Protein AF-A0A0U3FZA3-F1 (afdb_monomer_lite)

Organism: NCBI:txid940295

Sequence (308 aa):
MGDANNRRRFLKGIIAASALALLSPPVIYSLNKEEKKVPKVWYEPFILEKNDRYEMYKALGYVIEKDGKRYAANPVLPDKPLVYMKPYHEDRFELEPPGAFKLTERCIRCSLCYFACMRDGNHTIRLGTIKDGSKKVGVPIVWNLMDYPCTLCMSCAKACPTGALEEIEPKKVKMGIALIDPDLCWAWNSGDCYSCAKACPYGSEVFKFTFNEFGVHTEVIPERCTGCGQCIPACPVVGAAIHVYPKEVYEERVKNFKNTGMSYEEYTKLIKKIENEDPEKATWRYTINADYIINKRGLIKEKIVSEF

Radius of gyration: 26.16 Å; chains: 1; bounding box: 48×63×84 Å

InterPro domains:
  IPR017896 4Fe-4S ferredoxin-type, iron-sulphur binding domain [PF00037] (219-237)
  IPR017896 4Fe-4S ferredoxin-type, iron-sulphur binding domain [PF12838] (150-203)
  IPR017896 4Fe-4S ferredoxin-type, iron-sulphur binding domain [PS51379] (139-171)
  IPR017896 4Fe-4S ferredoxin-type, iron-sulphur binding domain [PS51379] (216-247)
  IPR017900 4Fe-4S ferredoxin, iron-sulphur binding, conserved site [PS00198] (150-161)
  IPR017900 4Fe-4S ferredoxin, iron-sulphur binding, conserved site [PS00198] (225-236)
  IPR050157 Photosystem I iron-sulfur center [PTHR24960] (106-208)

Structure (mmCIF, N/CA/C/O backbone):
data_AF-A0A0U3FZA3-F1
#
_entry.id   AF-A0A0U3FZA3-F1
#
loop_
_atom_site.group_PDB
_atom_site.id
_atom_site.type_symbol
_atom_site.label_atom_id
_atom_site.label_alt_id
_atom_site.label_comp_id
_atom_site.label_asym_id
_atom_site.label_entity_id
_atom_site.label_seq_id
_atom_site.pdbx_PDB_ins_code
_atom_site.Cartn_x
_atom_site.Cartn_y
_atom_site.Cartn_z
_atom_site.occupancy
_atom_site.B_iso_or_equiv
_atom_site.auth_seq_id
_atom_site.auth_comp_id
_atom_site.auth_asym_id
_atom_site.auth_atom_id
_atom_site.pdbx_PDB_model_num
ATOM 1 N N . MET A 1 1 ? -18.606 -49.755 56.536 1.00 43.69 1 MET A N 1
ATOM 2 C CA . MET A 1 1 ? -18.193 -48.540 57.275 1.00 43.69 1 MET A CA 1
ATOM 3 C C . MET A 1 1 ? -16.845 -48.096 56.729 1.00 43.69 1 MET A C 1
ATOM 5 O O . MET A 1 1 ? -15.846 -48.742 57.005 1.00 43.69 1 MET A O 1
ATOM 9 N N . GLY A 1 2 ? -16.846 -47.097 55.840 1.00 48.72 2 GLY A N 1
ATOM 10 C CA . GLY A 1 2 ? -15.643 -46.609 55.163 1.00 48.72 2 GLY A CA 1
ATOM 11 C C . GLY A 1 2 ? -14.781 -45.786 56.114 1.00 48.72 2 GLY A C 1
ATOM 12 O O . GLY A 1 2 ? -15.273 -44.852 56.742 1.00 48.72 2 GLY A O 1
ATOM 13 N N . ASP A 1 3 ? -13.518 -46.176 56.226 1.00 49.66 3 ASP A N 1
ATOM 14 C CA . ASP A 1 3 ? -12.547 -45.667 57.186 1.00 49.66 3 ASP A CA 1
ATOM 15 C C . ASP A 1 3 ? -12.359 -44.139 57.078 1.00 49.66 3 ASP A C 1
ATOM 17 O O . ASP A 1 3 ? -11.793 -43.608 56.114 1.00 49.66 3 ASP A O 1
ATOM 21 N N . ALA A 1 4 ? -12.848 -43.420 58.092 1.00 55.28 4 ALA A N 1
ATOM 22 C CA . ALA A 1 4 ? -12.756 -41.968 58.215 1.00 55.28 4 ALA A CA 1
ATOM 23 C C . ALA A 1 4 ? -11.299 -41.460 58.251 1.00 55.28 4 ALA A C 1
ATOM 25 O O . ALA A 1 4 ? -11.047 -40.291 57.935 1.00 55.28 4 ALA A O 1
ATOM 26 N N . ASN A 1 5 ? -10.322 -42.327 58.554 1.00 55.72 5 ASN A N 1
ATOM 27 C CA . ASN A 1 5 ? -8.903 -41.973 58.494 1.00 55.72 5 ASN A CA 1
ATOM 28 C C . ASN A 1 5 ? -8.388 -41.798 57.064 1.00 55.72 5 ASN A C 1
ATOM 30 O O . ASN A 1 5 ? -7.490 -40.979 56.838 1.00 55.72 5 ASN A O 1
ATOM 34 N N . ASN A 1 6 ? -8.974 -42.488 56.083 1.00 54.00 6 ASN A N 1
ATOM 35 C CA . ASN A 1 6 ? -8.479 -42.440 54.710 1.00 54.00 6 ASN A CA 1
ATOM 36 C C . ASN A 1 6 ? -8.861 -41.119 54.012 1.00 54.00 6 ASN A C 1
ATOM 38 O O . ASN A 1 6 ? -8.043 -40.511 53.320 1.00 54.00 6 ASN A O 1
ATOM 42 N N . ARG A 1 7 ? -10.056 -40.576 54.301 1.00 53.69 7 ARG A N 1
ATOM 43 C CA . ARG A 1 7 ? -10.467 -39.232 53.839 1.00 53.69 7 ARG A CA 1
ATOM 44 C C . ARG A 1 7 ? -9.646 -38.110 54.477 1.00 53.69 7 ARG A C 1
ATOM 46 O O . ARG A 1 7 ? -9.297 -37.153 53.790 1.00 53.69 7 ARG A O 1
ATOM 53 N N . ARG A 1 8 ? -9.288 -38.226 55.762 1.00 54.22 8 ARG A N 1
ATOM 54 C CA . ARG A 1 8 ? -8.438 -37.236 56.454 1.00 54.22 8 ARG A CA 1
ATOM 55 C C . ARG A 1 8 ? -7.002 -37.222 55.925 1.00 54.22 8 ARG A C 1
ATOM 57 O O . ARG A 1 8 ? -6.416 -36.146 55.834 1.00 54.22 8 ARG A O 1
ATOM 64 N N . ARG A 1 9 ? -6.446 -38.378 55.545 1.00 54.47 9 ARG A N 1
ATOM 65 C CA . ARG A 1 9 ? -5.135 -38.465 54.876 1.00 54.47 9 ARG A CA 1
ATOM 66 C C . ARG A 1 9 ? -5.160 -37.853 53.475 1.00 54.47 9 ARG A C 1
ATOM 68 O O . ARG A 1 9 ? -4.252 -37.100 53.141 1.00 54.47 9 ARG A O 1
ATOM 75 N N . PHE A 1 10 ? -6.223 -38.095 52.708 1.00 51.66 10 PHE A N 1
ATOM 76 C CA . PHE A 1 10 ? -6.387 -37.535 51.364 1.00 51.66 10 PHE A CA 1
ATOM 77 C C . PHE A 1 10 ? -6.535 -36.002 51.379 1.00 51.66 10 PHE A C 1
ATOM 79 O O . PHE A 1 10 ? -5.842 -35.301 50.647 1.00 51.66 10 PHE A O 1
ATOM 86 N N . LEU A 1 11 ? -7.354 -35.460 52.290 1.00 49.78 11 LEU A N 1
ATOM 87 C CA . LEU A 1 11 ? -7.522 -34.010 52.472 1.00 49.78 11 LEU A CA 1
ATOM 88 C C . LEU A 1 11 ? -6.245 -33.316 52.974 1.00 49.78 11 LEU A C 1
ATOM 90 O O . LEU A 1 11 ? -5.922 -32.230 52.500 1.00 49.78 11 LEU A O 1
ATOM 94 N N . LYS A 1 12 ? -5.476 -33.946 53.875 1.00 51.12 12 LYS A N 1
ATOM 95 C CA . LYS A 1 12 ? -4.167 -33.416 54.301 1.00 51.12 12 LYS A CA 1
ATOM 96 C C . LYS A 1 12 ? -3.129 -33.435 53.170 1.00 51.12 12 LYS A C 1
ATOM 98 O O . LYS A 1 12 ? -2.323 -32.514 53.095 1.00 51.12 12 LYS A O 1
ATOM 103 N N . GLY A 1 13 ? -3.178 -34.427 52.277 1.00 50.03 13 GLY A N 1
ATOM 104 C CA . GLY A 1 13 ? -2.335 -34.481 51.077 1.00 50.03 13 GLY A CA 1
ATOM 105 C C . GLY A 1 13 ? -2.647 -33.368 50.072 1.00 50.03 13 GLY A C 1
ATOM 106 O O . GLY A 1 13 ? -1.728 -32.756 49.534 1.00 50.03 13 GLY A O 1
ATOM 107 N N . ILE A 1 14 ? -3.930 -33.039 49.881 1.00 49.84 14 ILE A N 1
ATOM 108 C CA . ILE A 1 14 ? -4.362 -31.949 48.990 1.00 49.84 14 ILE A CA 1
ATOM 109 C C . ILE A 1 14 ? -3.954 -30.578 49.543 1.00 49.84 14 ILE A C 1
ATOM 111 O O . ILE A 1 14 ? -3.476 -29.746 48.780 1.00 49.84 14 ILE A O 1
ATOM 115 N N . ILE A 1 15 ? -4.089 -30.352 50.855 1.00 46.53 15 ILE A N 1
ATOM 116 C CA . ILE A 1 15 ? -3.719 -29.077 51.499 1.00 46.53 15 ILE A CA 1
ATOM 117 C C . ILE A 1 15 ? -2.190 -28.879 51.519 1.00 46.53 15 ILE A C 1
ATOM 119 O O . ILE A 1 15 ? -1.709 -27.762 51.347 1.00 46.53 15 ILE A O 1
ATOM 123 N N . ALA A 1 16 ? -1.408 -29.954 51.669 1.00 45.62 16 ALA A N 1
ATOM 124 C CA . ALA A 1 16 ? 0.052 -29.883 51.576 1.00 45.62 16 ALA A CA 1
ATOM 125 C C . ALA A 1 16 ? 0.542 -29.634 50.134 1.00 45.62 16 ALA A C 1
ATOM 127 O O . ALA A 1 16 ? 1.507 -28.896 49.933 1.00 45.62 16 ALA A O 1
ATOM 128 N N . ALA A 1 17 ? -0.143 -30.188 49.126 1.00 42.16 17 ALA A N 1
ATOM 129 C CA . ALA A 1 17 ? 0.186 -29.968 47.717 1.00 42.16 17 ALA A CA 1
ATOM 130 C C . ALA A 1 17 ? -0.132 -28.534 47.248 1.00 42.16 17 ALA A C 1
ATOM 132 O O . ALA A 1 17 ? 0.622 -27.964 46.460 1.00 42.16 17 ALA A O 1
ATOM 133 N N . SER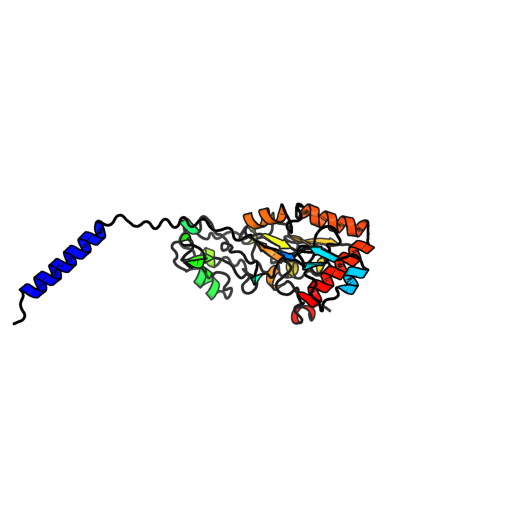 A 1 18 ? -1.200 -27.915 47.763 1.00 39.34 18 SER A N 1
ATOM 134 C CA . SER A 1 18 ? -1.540 -26.519 47.451 1.00 39.34 18 SER A CA 1
ATOM 135 C C . SER A 1 18 ? -0.691 -25.494 48.212 1.00 39.34 18 SER A C 1
ATOM 137 O O . SER A 1 18 ? -0.473 -24.400 47.697 1.00 39.34 18 SER A O 1
ATOM 139 N N . ALA A 1 19 ? -0.119 -25.853 49.368 1.00 39.09 19 ALA A N 1
ATOM 140 C CA . ALA A 1 19 ? 0.846 -25.007 50.076 1.00 39.09 19 ALA A CA 1
ATOM 141 C C . ALA A 1 19 ? 2.231 -24.959 49.393 1.00 39.09 19 ALA A C 1
ATOM 143 O O . ALA A 1 19 ? 2.862 -23.903 49.378 1.00 39.09 19 ALA A O 1
ATOM 144 N N . LEU A 1 20 ? 2.694 -26.051 48.763 1.00 34.97 20 LEU A N 1
ATOM 145 C CA . LEU A 1 20 ? 3.954 -26.044 47.995 1.00 34.97 20 LEU A CA 1
ATOM 146 C C . LEU A 1 20 ? 3.848 -25.293 46.655 1.00 34.97 20 LEU A C 1
ATOM 148 O O . LEU A 1 20 ? 4.838 -24.725 46.191 1.00 34.97 20 LEU A O 1
ATOM 152 N N . ALA A 1 21 ? 2.656 -25.229 46.056 1.00 40.22 21 ALA A N 1
ATOM 153 C CA . ALA A 1 21 ? 2.423 -24.452 44.836 1.00 40.22 21 ALA A CA 1
ATOM 154 C C . ALA A 1 21 ? 2.496 -22.927 45.067 1.00 40.22 21 ALA A C 1
ATOM 156 O O . ALA A 1 21 ? 2.751 -22.182 44.125 1.00 40.22 21 ALA A O 1
ATOM 157 N N . LEU A 1 22 ? 2.323 -22.466 46.313 1.00 39.06 22 LEU A N 1
ATOM 158 C CA . LEU A 1 22 ? 2.406 -21.051 46.703 1.00 39.06 22 LEU A CA 1
ATOM 159 C C . LEU A 1 22 ? 3.819 -20.603 47.117 1.00 39.06 22 LEU A C 1
ATOM 161 O O . LEU A 1 22 ? 4.072 -19.406 47.209 1.00 39.06 22 LEU A O 1
ATOM 165 N N . LEU A 1 23 ? 4.736 -21.548 47.358 1.00 35.75 23 LEU A N 1
ATOM 166 C CA . LEU A 1 23 ? 6.137 -21.282 47.729 1.00 35.75 23 LEU A CA 1
ATOM 167 C C . LEU A 1 23 ? 7.115 -21.444 46.562 1.00 35.75 23 LEU A C 1
ATOM 169 O O . LEU A 1 23 ? 8.312 -21.204 46.713 1.00 35.75 23 LEU A O 1
ATOM 173 N N . SER A 1 24 ? 6.615 -21.831 45.391 1.00 34.69 24 SER A N 1
ATOM 174 C CA . SER A 1 24 ? 7.403 -21.759 44.168 1.00 34.69 24 SER A CA 1
ATOM 175 C C . SER A 1 24 ? 7.493 -20.281 43.778 1.00 34.69 24 SER A C 1
ATOM 177 O O . SER A 1 24 ? 6.438 -19.656 43.630 1.00 34.69 24 SER A O 1
ATOM 179 N N . PRO A 1 25 ? 8.695 -19.687 43.627 1.00 34.78 25 PRO A N 1
ATOM 180 C CA . PRO A 1 25 ? 8.800 -18.334 43.093 1.00 34.78 25 PRO A CA 1
ATOM 181 C C . PRO A 1 25 ? 8.003 -18.298 41.788 1.00 34.78 25 PRO A C 1
ATOM 183 O O . PRO A 1 25 ? 8.020 -19.303 41.064 1.00 34.78 25 PRO A O 1
ATOM 186 N N . PRO A 1 26 ? 7.272 -17.209 41.485 1.00 36.91 26 PRO A N 1
ATOM 187 C CA . PRO A 1 26 ? 6.566 -17.137 40.226 1.00 36.91 26 PRO A CA 1
ATOM 188 C C . PRO A 1 26 ? 7.626 -17.379 39.164 1.00 36.91 26 PRO A C 1
ATOM 190 O O . PRO A 1 26 ? 8.585 -16.614 39.041 1.00 36.91 26 PRO A O 1
ATOM 193 N N . VAL A 1 27 ? 7.491 -18.489 38.439 1.00 33.72 27 VAL A N 1
ATOM 194 C CA . VAL A 1 27 ? 8.212 -18.687 37.193 1.00 33.72 27 VAL A CA 1
ATOM 195 C C . VAL A 1 27 ? 7.574 -17.671 36.260 1.00 33.72 27 VAL A C 1
ATOM 197 O O . VAL A 1 27 ? 6.689 -17.973 35.464 1.00 33.72 27 VAL A O 1
ATOM 200 N N . ILE A 1 28 ? 7.973 -16.412 36.441 1.00 33.62 28 ILE A N 1
ATOM 201 C CA . ILE A 1 28 ? 7.883 -15.366 35.452 1.00 33.62 28 ILE A CA 1
ATOM 202 C C . ILE A 1 28 ? 8.776 -15.916 34.360 1.00 33.62 28 ILE A C 1
ATOM 204 O O . ILE A 1 28 ? 9.992 -15.728 34.359 1.00 33.62 28 ILE A O 1
ATOM 208 N N . TYR A 1 29 ? 8.172 -16.709 33.478 1.00 32.72 29 TYR A N 1
ATOM 209 C CA . TYR A 1 29 ? 8.765 -17.007 32.202 1.00 32.72 29 TYR A CA 1
ATOM 210 C C . TYR A 1 29 ? 8.895 -15.638 31.554 1.00 32.72 29 TYR A C 1
ATOM 212 O O . TYR A 1 29 ? 7.923 -15.053 31.077 1.00 32.72 29 TYR A O 1
ATOM 220 N N . SER A 1 30 ? 10.091 -15.077 31.697 1.00 33.19 30 SER A N 1
ATOM 221 C CA . SER A 1 30 ? 10.568 -13.910 30.995 1.00 33.19 30 SER A CA 1
ATOM 222 C C . SER A 1 30 ? 10.402 -14.226 29.515 1.00 33.19 30 SER A C 1
ATOM 224 O O . SER A 1 30 ? 11.282 -14.772 28.857 1.00 33.19 30 SER A O 1
ATOM 226 N N . LEU A 1 31 ? 9.222 -13.922 28.982 1.00 35.47 31 LEU A N 1
ATOM 227 C CA . LEU A 1 31 ? 8.972 -13.839 27.556 1.00 35.47 31 LEU A CA 1
ATOM 228 C C . LEU A 1 31 ? 9.548 -12.510 27.053 1.00 35.47 31 LEU A C 1
ATOM 230 O O . LEU A 1 31 ? 8.901 -11.796 26.299 1.00 35.47 31 LEU A O 1
ATOM 234 N N . ASN A 1 32 ? 10.795 -12.202 27.422 1.00 36.12 32 ASN A N 1
ATOM 235 C CA . ASN A 1 32 ? 11.673 -11.416 26.569 1.00 36.12 32 ASN A CA 1
ATOM 236 C C . ASN A 1 32 ? 12.200 -12.360 25.492 1.00 36.12 32 ASN A C 1
ATOM 238 O O . ASN A 1 32 ? 13.384 -12.679 25.413 1.00 36.12 32 ASN A O 1
ATOM 242 N N . LYS A 1 33 ? 11.286 -12.843 24.650 1.00 37.97 33 LYS A N 1
ATOM 243 C CA . LYS A 1 33 ? 11.695 -13.256 23.322 1.00 37.97 33 LYS A CA 1
ATOM 244 C C . LYS A 1 33 ? 11.870 -11.937 22.596 1.00 37.97 33 LYS A C 1
ATOM 246 O O . LYS A 1 33 ? 10.877 -11.325 22.212 1.00 37.97 33 LYS A O 1
ATOM 251 N N . GLU A 1 34 ? 13.115 -11.468 22.507 1.00 33.59 34 GLU A N 1
ATOM 252 C CA . GLU A 1 34 ? 13.483 -10.499 21.481 1.00 33.59 34 GLU A CA 1
ATOM 253 C C . GLU A 1 34 ? 12.760 -10.943 20.213 1.00 33.59 34 GLU A C 1
ATOM 255 O O . GLU A 1 34 ? 12.914 -12.094 19.780 1.00 33.59 34 GLU A O 1
ATOM 260 N N . GLU A 1 35 ? 11.869 -10.091 19.701 1.00 35.00 35 GLU A N 1
ATOM 261 C CA . GLU A 1 35 ? 11.276 -10.301 18.393 1.00 35.00 35 GLU A CA 1
ATOM 262 C C . GLU A 1 35 ? 12.459 -10.463 17.451 1.00 35.00 35 GLU A C 1
ATOM 264 O O . GLU A 1 35 ? 13.129 -9.490 17.103 1.00 35.00 35 GLU A O 1
ATOM 269 N N . LYS A 1 36 ? 12.781 -11.714 17.101 1.00 28.59 36 LYS A N 1
ATOM 270 C CA . LYS A 1 36 ? 13.740 -11.998 16.048 1.00 28.59 36 LYS A CA 1
ATOM 271 C C . LYS A 1 36 ? 13.175 -11.275 14.840 1.00 28.59 36 LYS A C 1
ATOM 273 O O . LYS A 1 36 ? 12.205 -11.748 14.251 1.00 28.59 36 LYS A O 1
ATOM 278 N N . LYS A 1 37 ? 13.749 -10.113 14.520 1.00 34.81 37 LYS A N 1
ATOM 279 C CA . LYS A 1 37 ? 13.510 -9.398 13.275 1.00 34.81 37 LYS A CA 1
ATOM 280 C C . LYS A 1 37 ? 13.980 -10.345 12.182 1.00 34.81 37 LYS A C 1
ATOM 282 O O . LYS A 1 37 ? 15.147 -10.343 11.801 1.00 34.81 37 LYS A O 1
ATOM 287 N N . VAL A 1 38 ? 13.078 -11.218 11.738 1.00 32.72 38 VAL A N 1
ATOM 288 C CA . VAL A 1 38 ? 13.199 -11.901 10.455 1.00 32.72 38 VAL A CA 1
ATOM 289 C C . VAL A 1 38 ? 13.546 -10.791 9.467 1.00 32.72 38 VAL A C 1
ATOM 291 O O . VAL A 1 38 ? 12.865 -9.759 9.515 1.00 32.72 38 VAL A O 1
ATOM 294 N N . PRO A 1 39 ? 14.617 -10.921 8.658 1.00 39.19 39 PRO A N 1
ATOM 295 C CA . PRO A 1 39 ? 14.960 -9.890 7.697 1.00 39.19 39 PRO A CA 1
ATOM 296 C C . PRO A 1 39 ? 13.691 -9.563 6.925 1.00 39.19 39 PRO A C 1
ATOM 298 O O . PRO A 1 39 ? 13.066 -10.441 6.329 1.00 39.19 39 PRO A O 1
ATOM 301 N N . LYS A 1 40 ? 13.241 -8.319 7.073 1.00 56.19 40 LYS A N 1
ATOM 302 C CA . LYS A 1 40 ? 11.982 -7.842 6.526 1.00 56.19 40 LYS A CA 1
ATOM 303 C C . LYS A 1 40 ? 12.157 -7.741 5.006 1.00 56.19 40 LYS A C 1
ATOM 305 O O . LYS A 1 40 ? 12.472 -6.684 4.473 1.00 56.19 40 LYS A O 1
ATOM 310 N N . VAL A 1 41 ? 12.052 -8.866 4.301 1.00 60.84 41 VAL A N 1
ATOM 311 C CA . VAL A 1 41 ? 12.168 -8.909 2.839 1.00 60.84 41 VAL A CA 1
ATOM 312 C C . VAL A 1 41 ? 10.821 -8.483 2.257 1.00 60.84 41 VAL A C 1
ATOM 314 O O . VAL A 1 41 ? 9.999 -9.325 1.899 1.00 60.84 41 VAL A O 1
ATOM 317 N N . TRP A 1 42 ? 10.587 -7.168 2.246 1.00 78.25 42 TRP A N 1
ATOM 318 C CA . TRP A 1 42 ? 9.377 -6.508 1.727 1.00 78.25 42 TRP A CA 1
ATOM 319 C C . TRP A 1 42 ? 9.226 -6.598 0.211 1.00 78.25 42 TRP A C 1
ATOM 321 O O . TRP A 1 42 ? 8.137 -6.410 -0.327 1.00 78.25 42 TRP A O 1
ATOM 331 N N . TYR A 1 43 ? 10.343 -6.843 -0.467 1.00 89.56 43 TYR A N 1
ATOM 332 C CA . TYR A 1 43 ? 10.432 -6.806 -1.911 1.00 89.56 43 TYR A CA 1
ATOM 333 C C . TYR A 1 43 ? 10.856 -8.167 -2.444 1.00 89.56 43 TYR A C 1
ATOM 335 O O . TYR A 1 43 ? 11.669 -8.860 -1.829 1.00 89.56 43 TYR A O 1
ATOM 343 N N . GLU A 1 44 ? 10.312 -8.544 -3.587 1.00 91.44 44 GLU A N 1
ATOM 344 C CA . GLU A 1 44 ? 10.734 -9.707 -4.352 1.00 91.44 44 GLU A CA 1
ATOM 345 C C . GLU A 1 44 ? 11.531 -9.265 -5.583 1.00 91.44 44 GLU A C 1
ATOM 347 O O . GLU A 1 44 ? 11.156 -8.297 -6.245 1.00 91.44 44 GLU A O 1
ATOM 352 N N . PRO A 1 45 ? 12.662 -9.918 -5.889 1.00 91.94 45 PRO A N 1
ATOM 353 C CA . PRO A 1 45 ? 13.423 -9.609 -7.087 1.00 91.94 45 PRO A CA 1
ATOM 354 C C . PRO A 1 45 ? 12.795 -10.240 -8.333 1.00 91.94 45 PRO A C 1
ATOM 356 O O . PRO A 1 45 ? 12.264 -11.350 -8.276 1.00 91.94 45 PRO A O 1
ATOM 359 N N . PHE A 1 46 ? 12.948 -9.587 -9.485 1.00 93.00 46 PHE A N 1
ATOM 360 C CA . PHE A 1 46 ? 12.608 -10.185 -10.773 1.00 93.00 46 PHE A CA 1
ATOM 361 C C . PHE A 1 46 ? 13.685 -11.191 -11.182 1.00 93.00 46 PHE A C 1
ATOM 363 O O . PHE A 1 46 ? 14.672 -10.848 -11.834 1.00 93.00 46 PHE A O 1
ATOM 370 N N . ILE A 1 47 ? 13.505 -12.444 -10.771 1.00 91.19 47 ILE A N 1
ATOM 371 C CA . ILE A 1 47 ? 14.379 -13.553 -11.159 1.00 91.19 47 ILE A CA 1
ATOM 372 C C . ILE A 1 47 ? 13.979 -14.039 -12.555 1.00 91.19 47 ILE A C 1
ATOM 374 O O . ILE A 1 47 ? 12.807 -14.314 -12.805 1.00 91.19 47 ILE A O 1
ATOM 378 N N . LEU A 1 48 ? 14.967 -14.157 -13.444 1.00 89.62 48 LEU A N 1
ATOM 379 C CA . LEU A 1 48 ? 14.808 -14.702 -14.790 1.00 89.62 48 LEU A CA 1
ATOM 380 C C . LEU A 1 48 ? 15.070 -16.211 -14.760 1.00 89.62 48 LEU A C 1
ATOM 382 O O . LEU A 1 48 ? 16.215 -16.663 -14.657 1.00 89.62 48 LEU A O 1
ATOM 386 N N . GLU A 1 49 ? 13.999 -16.991 -14.829 1.00 83.81 49 GLU A N 1
ATOM 387 C CA . GLU A 1 49 ? 14.029 -18.447 -14.896 1.00 83.81 49 GLU A CA 1
ATOM 388 C C . GLU A 1 49 ? 14.280 -18.947 -16.328 1.00 83.81 49 GLU A C 1
ATOM 390 O O . GLU A 1 49 ? 14.238 -18.199 -17.304 1.00 83.81 49 GLU A O 1
ATOM 395 N N . LYS A 1 50 ? 14.546 -20.252 -16.477 1.00 66.25 50 LYS A N 1
ATOM 396 C CA . LYS A 1 50 ? 14.986 -20.868 -17.744 1.00 66.25 50 LYS A CA 1
ATOM 397 C C . LYS A 1 50 ? 13.986 -20.718 -18.905 1.00 66.25 50 LYS A C 1
ATOM 399 O O . LYS A 1 50 ? 14.410 -20.741 -20.054 1.00 66.25 50 LYS A O 1
ATOM 404 N N . ASN A 1 51 ? 12.695 -20.572 -18.602 1.00 65.25 51 ASN A N 1
ATOM 405 C CA . ASN A 1 51 ? 11.623 -20.428 -19.595 1.00 65.25 51 ASN A CA 1
ATOM 406 C C . ASN A 1 51 ? 11.181 -18.970 -19.803 1.00 65.25 51 ASN A C 1
ATOM 408 O O . ASN A 1 51 ? 10.286 -18.717 -20.607 1.00 65.25 51 ASN A O 1
ATOM 412 N N . ASP A 1 52 ? 11.776 -18.021 -19.080 1.00 73.44 52 ASP A N 1
ATOM 413 C CA . ASP A 1 52 ? 11.485 -16.603 -19.264 1.00 73.44 52 ASP A CA 1
ATOM 414 C C . ASP A 1 52 ? 12.229 -16.047 -20.484 1.00 73.44 52 ASP A C 1
ATOM 416 O O . ASP A 1 52 ? 13.077 -16.703 -21.095 1.00 73.44 52 ASP A O 1
ATOM 420 N N . ARG A 1 53 ? 11.957 -14.783 -20.819 1.00 81.94 53 ARG A N 1
ATOM 421 C CA . ARG A 1 53 ? 12.584 -14.042 -21.924 1.00 81.94 53 ARG A CA 1
ATOM 422 C C . ARG A 1 53 ? 14.052 -13.664 -21.641 1.00 81.94 53 ARG A C 1
ATOM 424 O O . ARG A 1 53 ? 14.484 -12.562 -21.960 1.00 81.94 53 ARG A O 1
ATOM 431 N N . TYR A 1 54 ? 14.836 -14.561 -21.039 1.00 85.62 54 TYR A N 1
ATOM 432 C CA . TYR A 1 54 ? 16.226 -14.314 -20.644 1.00 85.62 54 TYR A CA 1
ATOM 433 C C . TYR A 1 54 ? 17.102 -13.870 -21.820 1.00 85.62 54 TYR A C 1
ATOM 435 O O . TYR A 1 54 ? 17.777 -12.852 -21.710 1.00 85.62 54 TYR A O 1
ATOM 443 N N . GLU A 1 55 ? 17.070 -14.584 -22.951 1.00 86.62 55 GLU A N 1
ATOM 444 C CA . GLU A 1 55 ? 17.894 -14.228 -24.118 1.00 86.62 55 GLU A CA 1
ATOM 445 C C . GLU A 1 55 ? 17.522 -12.848 -24.682 1.00 86.62 55 GLU A C 1
ATOM 447 O O . GLU A 1 55 ? 18.400 -12.091 -25.091 1.00 86.62 55 GLU A O 1
ATOM 452 N N . MET A 1 56 ? 16.237 -12.478 -24.620 1.00 87.56 56 MET A N 1
ATOM 453 C CA . MET A 1 56 ? 15.769 -11.139 -24.989 1.00 87.56 56 MET A CA 1
ATOM 454 C C . MET A 1 56 ? 16.356 -10.083 -24.046 1.00 87.56 56 MET A C 1
ATOM 456 O O . MET A 1 56 ? 16.980 -9.134 -24.508 1.00 87.56 56 MET A O 1
ATOM 460 N N . TYR A 1 57 ? 16.222 -10.260 -22.727 1.00 90.50 57 TYR A N 1
ATOM 461 C CA . TYR A 1 57 ? 16.782 -9.312 -21.759 1.00 90.50 57 TYR A CA 1
ATOM 462 C C . TYR A 1 57 ? 18.302 -9.208 -21.854 1.00 90.50 57 TYR A C 1
ATOM 464 O O . TYR A 1 57 ? 18.852 -8.116 -21.724 1.00 90.50 57 TYR A O 1
ATOM 472 N N . LYS A 1 58 ? 18.987 -10.322 -22.121 1.00 89.50 58 LYS A N 1
ATOM 473 C CA . LYS A 1 58 ? 20.439 -10.361 -22.289 1.00 89.50 58 LYS A CA 1
ATOM 474 C C . LYS A 1 58 ? 20.885 -9.584 -23.523 1.00 89.50 58 LYS A C 1
ATOM 476 O O . LYS A 1 58 ? 21.820 -8.797 -23.420 1.00 89.50 58 LYS A O 1
ATOM 481 N N . ALA A 1 59 ? 20.214 -9.772 -24.661 1.00 87.75 59 ALA A N 1
ATOM 482 C CA . ALA A 1 59 ? 20.508 -9.039 -25.893 1.00 87.75 59 ALA A CA 1
ATOM 483 C C . ALA A 1 59 ? 20.319 -7.521 -25.732 1.00 87.75 59 ALA A C 1
ATOM 485 O O . ALA A 1 59 ? 21.041 -6.743 -26.346 1.00 87.75 59 ALA A O 1
ATOM 486 N N . LEU A 1 60 ? 19.386 -7.113 -24.869 1.00 87.44 60 LEU A N 1
ATOM 487 C CA . LEU A 1 60 ? 19.098 -5.713 -24.552 1.00 87.44 60 LEU A CA 1
ATOM 488 C C . LEU A 1 60 ? 19.970 -5.136 -23.424 1.00 87.44 60 LEU A C 1
ATOM 490 O O . LEU A 1 60 ? 19.825 -3.969 -23.078 1.00 87.44 60 LEU A O 1
ATOM 494 N N . GLY A 1 61 ? 20.853 -5.935 -22.817 1.00 90.62 61 GLY A N 1
ATOM 495 C CA . GLY A 1 61 ? 21.704 -5.490 -21.710 1.00 90.62 61 GLY A CA 1
ATOM 496 C C . GLY A 1 61 ? 20.987 -5.335 -20.361 1.00 90.62 61 GLY A C 1
ATOM 497 O O . GLY A 1 61 ? 21.543 -4.733 -19.448 1.00 90.62 61 GLY A O 1
ATOM 498 N N . TYR A 1 62 ? 19.788 -5.903 -20.192 1.00 92.94 62 TYR A N 1
ATOM 499 C CA . TYR A 1 62 ? 18.989 -5.818 -18.960 1.00 92.94 62 TYR A CA 1
ATOM 500 C C . TYR A 1 62 ? 19.069 -7.082 -18.094 1.00 92.94 62 TYR A C 1
ATOM 502 O O . TYR A 1 62 ? 18.067 -7.543 -17.545 1.00 92.94 62 TYR A O 1
ATOM 510 N N . VAL A 1 63 ? 20.264 -7.657 -17.946 1.00 93.62 63 VAL A N 1
ATOM 511 C CA . VAL A 1 63 ? 20.500 -8.836 -17.100 1.00 93.62 63 VAL A CA 1
ATOM 512 C C . VAL A 1 63 ? 21.606 -8.556 -16.095 1.00 93.62 63 VAL A C 1
ATOM 514 O O . VAL A 1 63 ? 22.700 -8.143 -16.465 1.00 93.62 63 VAL A O 1
ATOM 517 N N . ILE A 1 64 ? 21.336 -8.866 -14.829 1.00 93.38 64 ILE A N 1
ATOM 518 C CA . ILE A 1 64 ? 22.336 -8.901 -13.760 1.00 93.38 64 ILE A CA 1
ATOM 519 C C . ILE A 1 64 ? 22.494 -10.344 -13.297 1.00 93.38 64 ILE A C 1
ATOM 521 O O . ILE A 1 64 ? 21.517 -10.997 -12.927 1.00 93.38 64 ILE A O 1
ATOM 525 N N . GLU A 1 65 ? 23.730 -10.834 -13.269 1.00 92.56 65 GLU A N 1
ATOM 526 C CA . GLU A 1 65 ? 24.062 -12.135 -12.691 1.00 92.56 65 GLU A CA 1
ATOM 527 C C . GLU A 1 65 ? 24.732 -11.932 -11.330 1.00 92.56 65 GLU A C 1
ATOM 529 O O . GLU A 1 65 ? 25.772 -11.284 -11.219 1.00 92.56 65 GLU A O 1
ATOM 534 N N . LYS A 1 66 ? 24.112 -12.456 -10.269 1.00 89.06 66 LYS A N 1
ATOM 535 C CA . LYS A 1 66 ? 24.604 -12.322 -8.895 1.00 89.06 66 LYS A CA 1
ATOM 536 C C . LYS A 1 66 ? 24.227 -13.549 -8.072 1.00 89.06 66 LYS A C 1
ATOM 538 O O . LYS A 1 66 ? 23.096 -14.023 -8.148 1.00 89.06 66 LYS A O 1
ATOM 543 N N . ASP A 1 67 ? 25.170 -14.062 -7.283 1.00 88.06 67 ASP A N 1
ATOM 544 C CA . ASP A 1 67 ? 24.968 -15.213 -6.389 1.00 88.06 67 ASP A CA 1
ATOM 545 C C . ASP A 1 67 ? 24.406 -16.459 -7.112 1.00 88.06 67 ASP A C 1
ATOM 547 O O . ASP A 1 67 ? 23.539 -17.166 -6.598 1.00 88.06 67 ASP A O 1
ATOM 551 N N . GLY A 1 68 ? 24.853 -16.701 -8.352 1.00 87.00 68 GLY A N 1
ATOM 552 C CA . GLY A 1 68 ? 24.394 -17.821 -9.186 1.00 87.00 68 GLY A CA 1
ATOM 553 C C . GLY A 1 68 ? 22.962 -17.687 -9.723 1.00 87.00 68 GLY A C 1
ATOM 554 O O . GLY A 1 68 ? 22.442 -18.633 -10.312 1.00 87.00 68 GLY A O 1
ATOM 555 N N . LYS A 1 69 ? 22.318 -16.528 -9.534 1.00 90.62 69 LYS A N 1
ATOM 556 C CA . LYS A 1 69 ? 20.985 -16.201 -10.054 1.00 90.62 69 LYS A CA 1
ATOM 557 C C . LYS A 1 69 ? 21.061 -15.105 -11.113 1.00 90.62 69 LYS A C 1
ATOM 559 O O . LYS A 1 69 ? 21.983 -14.291 -11.120 1.00 90.62 69 LYS A O 1
ATOM 564 N N . ARG A 1 70 ? 20.056 -15.089 -11.987 1.00 93.00 70 ARG A N 1
ATOM 565 C CA . ARG A 1 70 ? 19.872 -14.102 -13.055 1.00 93.00 70 ARG A CA 1
ATOM 566 C C . ARG A 1 70 ? 18.681 -13.225 -12.715 1.00 93.00 70 ARG A C 1
ATOM 568 O O . ARG A 1 70 ? 17.619 -13.746 -12.378 1.00 93.00 70 ARG A O 1
ATOM 575 N N . TYR A 1 71 ? 18.858 -11.921 -12.822 1.00 93.50 71 TYR A N 1
ATOM 576 C CA . TYR A 1 71 ? 17.842 -10.929 -12.507 1.00 93.50 71 TYR A CA 1
ATOM 577 C C . TYR A 1 71 ? 17.633 -10.001 -13.694 1.00 93.50 71 TYR A C 1
ATOM 579 O O . TYR A 1 71 ? 18.594 -9.691 -14.400 1.00 93.50 71 TYR A O 1
ATOM 587 N N . ALA A 1 72 ? 16.407 -9.514 -13.875 1.00 93.88 72 ALA A N 1
ATOM 588 C CA . ALA A 1 72 ? 16.187 -8.371 -14.748 1.00 93.88 72 ALA A CA 1
ATOM 589 C C . ALA A 1 72 ? 16.866 -7.141 -14.124 1.00 93.88 72 ALA A C 1
ATOM 591 O O . ALA A 1 72 ? 16.679 -6.855 -12.936 1.00 93.88 72 ALA A O 1
ATOM 592 N N . ALA A 1 73 ? 17.689 -6.439 -14.899 1.00 93.44 73 ALA A N 1
ATOM 593 C CA . ALA A 1 73 ? 18.329 -5.207 -14.451 1.00 93.44 73 ALA A CA 1
ATOM 594 C C . ALA A 1 73 ? 17.291 -4.087 -14.345 1.00 93.44 73 ALA A C 1
ATOM 596 O O . ALA A 1 73 ? 16.375 -4.015 -15.161 1.00 93.44 73 ALA A O 1
ATOM 597 N N . ASN A 1 74 ? 17.438 -3.198 -13.365 1.00 92.62 74 ASN A N 1
ATOM 598 C CA . ASN A 1 74 ? 16.594 -2.018 -13.243 1.00 92.62 74 ASN A CA 1
ATOM 599 C C . ASN A 1 74 ? 16.987 -0.991 -14.305 1.00 92.62 74 ASN A C 1
ATOM 601 O O . ASN A 1 74 ? 18.088 -0.452 -14.230 1.00 92.62 74 ASN A O 1
ATOM 605 N N . PRO A 1 75 ? 16.106 -0.652 -15.265 1.00 91.56 75 PRO A N 1
ATOM 606 C CA . PRO A 1 75 ? 16.460 0.306 -16.302 1.00 91.56 75 PRO A CA 1
ATOM 607 C C . PRO A 1 75 ? 16.802 1.670 -15.722 1.00 91.56 75 PRO A C 1
ATOM 609 O O . PRO A 1 75 ? 17.677 2.342 -16.238 1.00 91.56 75 PRO A O 1
ATOM 612 N N . VAL A 1 76 ? 16.192 2.058 -14.604 1.00 90.75 76 VAL A N 1
ATOM 613 C CA . VAL A 1 76 ? 16.450 3.323 -13.910 1.00 90.75 76 VAL A CA 1
ATOM 614 C C . VAL A 1 76 ? 17.735 3.281 -13.076 1.00 90.75 76 VAL A C 1
ATOM 616 O O . VAL A 1 76 ? 18.421 4.294 -12.949 1.00 90.75 76 VAL A O 1
ATOM 619 N N . LEU A 1 77 ? 18.091 2.106 -12.549 1.00 91.75 77 LEU A N 1
ATOM 620 C CA . LEU A 1 77 ? 19.286 1.860 -11.735 1.00 91.75 77 LEU A CA 1
ATOM 621 C C . LEU A 1 77 ? 20.043 0.625 -12.266 1.00 91.75 77 LEU A C 1
ATOM 623 O O . LEU A 1 77 ? 19.946 -0.435 -11.648 1.00 91.75 77 LEU A O 1
ATOM 627 N N . PRO A 1 78 ? 20.794 0.735 -13.380 1.00 86.81 78 PRO A N 1
ATOM 628 C CA . PRO A 1 78 ? 21.306 -0.423 -14.129 1.00 86.81 78 PRO A CA 1
ATOM 629 C C . PRO A 1 78 ? 22.160 -1.408 -13.324 1.00 86.81 78 PRO A C 1
ATOM 631 O O . PRO A 1 78 ? 22.149 -2.599 -13.612 1.00 86.81 78 PRO A O 1
ATOM 634 N N . ASP A 1 79 ? 22.844 -0.942 -12.277 1.00 89.19 79 ASP A N 1
ATOM 635 C CA . ASP A 1 79 ? 23.673 -1.784 -11.402 1.00 89.19 79 ASP A CA 1
ATOM 636 C C . ASP A 1 79 ? 22.866 -2.577 -10.358 1.00 89.19 79 ASP A C 1
ATOM 638 O O . ASP A 1 79 ? 23.429 -3.298 -9.528 1.00 89.19 79 ASP A O 1
ATOM 642 N N . LYS A 1 80 ? 21.538 -2.417 -10.332 1.00 91.69 80 LYS A N 1
ATOM 643 C CA . LYS A 1 80 ? 20.650 -3.024 -9.336 1.00 91.69 80 LYS A CA 1
ATOM 644 C C . LYS A 1 80 ? 19.596 -3.902 -10.005 1.00 91.69 80 LYS A C 1
ATOM 646 O O . LYS A 1 80 ? 19.054 -3.526 -11.042 1.00 91.69 80 LYS A O 1
ATOM 651 N N . PRO A 1 81 ? 19.260 -5.061 -9.413 1.00 92.75 81 PRO A N 1
ATOM 652 C CA . PRO A 1 81 ? 18.161 -5.874 -9.912 1.00 92.75 81 PRO A CA 1
ATOM 653 C C . PRO A 1 81 ? 16.834 -5.130 -9.742 1.00 92.75 81 PRO A C 1
ATOM 655 O O . PRO A 1 81 ? 16.652 -4.380 -8.776 1.00 92.75 81 PRO A O 1
ATOM 658 N N . LEU A 1 82 ? 15.889 -5.373 -10.649 1.00 93.00 82 LEU A N 1
ATOM 659 C CA . LEU A 1 82 ? 14.499 -4.996 -10.426 1.00 93.00 82 LEU A CA 1
ATOM 660 C C . LEU A 1 82 ? 13.957 -5.757 -9.230 1.00 93.00 82 LEU A C 1
ATOM 662 O O . LEU A 1 82 ? 14.100 -6.978 -9.118 1.00 93.00 82 LEU A O 1
ATOM 666 N N . VAL A 1 83 ? 13.320 -5.008 -8.343 1.00 93.94 83 VAL A N 1
ATOM 667 C CA . VAL A 1 83 ? 12.593 -5.546 -7.205 1.00 93.94 83 VAL A CA 1
ATOM 668 C C . VAL A 1 83 ? 11.226 -4.890 -7.152 1.00 93.94 83 VAL A C 1
ATOM 670 O O . VAL A 1 83 ? 11.070 -3.713 -7.488 1.00 93.94 83 VAL A O 1
ATOM 673 N N . TYR A 1 84 ? 10.243 -5.646 -6.704 1.00 94.75 84 TYR A N 1
ATOM 674 C CA . TYR A 1 84 ? 8.852 -5.237 -6.629 1.00 94.75 84 TYR A CA 1
ATOM 675 C C . TYR A 1 84 ? 8.326 -5.475 -5.226 1.00 94.75 84 TYR A C 1
ATOM 677 O O . TYR A 1 84 ? 8.839 -6.332 -4.507 1.00 94.75 84 TYR A O 1
ATOM 685 N N . MET A 1 85 ? 7.319 -4.717 -4.803 1.00 94.06 85 MET A N 1
ATOM 686 C CA . MET A 1 85 ? 6.564 -5.083 -3.608 1.00 94.06 85 MET A CA 1
ATOM 687 C C . MET A 1 85 ? 5.980 -6.485 -3.795 1.00 94.06 85 MET A C 1
ATOM 689 O O . MET A 1 85 ? 5.390 -6.785 -4.830 1.00 94.06 85 MET A O 1
ATOM 693 N N . LYS A 1 86 ? 6.164 -7.340 -2.786 1.00 93.25 86 LYS A N 1
ATOM 694 C CA . LYS A 1 86 ? 5.564 -8.678 -2.764 1.00 93.25 86 LYS A CA 1
ATOM 695 C C . LYS A 1 86 ? 4.045 -8.610 -2.861 1.00 93.25 86 LYS A C 1
ATOM 697 O O . LYS A 1 86 ? 3.468 -7.558 -2.591 1.00 93.25 86 LYS A O 1
ATOM 702 N N . PRO A 1 87 ? 3.355 -9.730 -3.120 1.00 92.88 87 PRO A N 1
ATOM 703 C CA . PRO A 1 87 ? 1.914 -9.747 -3.030 1.00 92.88 87 PRO A CA 1
ATOM 704 C C . PRO A 1 87 ? 1.378 -9.254 -1.695 1.00 92.88 87 PRO A C 1
ATOM 706 O O . PRO A 1 87 ? 1.907 -9.615 -0.649 1.00 92.88 87 PRO A O 1
ATOM 709 N N . TYR A 1 88 ? 0.272 -8.502 -1.713 1.00 91.62 88 TYR A N 1
ATOM 710 C CA . TYR A 1 88 ? -0.338 -7.965 -0.495 1.00 91.62 88 TYR A CA 1
ATOM 711 C C . TYR A 1 88 ? -0.536 -9.019 0.601 1.00 91.62 88 TYR A C 1
ATOM 713 O O . TYR A 1 88 ? -0.272 -8.757 1.767 1.00 91.62 88 TYR A O 1
ATOM 721 N N . HIS A 1 89 ? -0.949 -10.241 0.257 1.00 87.06 89 HIS A N 1
ATOM 722 C CA . HIS A 1 89 ? -1.140 -11.307 1.246 1.00 87.06 89 HIS A CA 1
ATOM 723 C C . HIS A 1 89 ? 0.169 -11.797 1.899 1.00 87.06 89 HIS A C 1
ATOM 725 O O . HIS A 1 89 ? 0.116 -12.339 3.005 1.00 87.06 89 HIS A O 1
ATOM 731 N N . GLU A 1 90 ? 1.317 -11.578 1.254 1.00 88.56 90 GLU A N 1
ATOM 732 C CA . GLU A 1 90 ? 2.665 -11.874 1.758 1.00 88.56 90 GLU A CA 1
ATOM 733 C C . GLU A 1 90 ? 3.328 -10.674 2.456 1.00 88.56 90 GLU A C 1
ATOM 735 O O . GLU A 1 90 ? 4.258 -10.862 3.238 1.00 88.56 90 GLU A O 1
ATOM 740 N N . ASP A 1 91 ? 2.846 -9.453 2.201 1.00 84.56 91 ASP A N 1
ATOM 741 C CA . ASP A 1 91 ? 3.385 -8.194 2.740 1.00 84.56 91 ASP A CA 1
ATOM 742 C C . ASP A 1 91 ? 2.316 -7.341 3.453 1.00 84.56 91 ASP A C 1
ATOM 744 O O . ASP A 1 91 ? 2.362 -6.108 3.460 1.00 84.56 91 ASP A O 1
ATOM 748 N N . ARG A 1 92 ? 1.324 -7.995 4.066 1.00 80.31 92 ARG A N 1
ATOM 749 C CA . ARG A 1 92 ? 0.295 -7.324 4.873 1.00 80.31 92 ARG A CA 1
ATOM 750 C C . ARG A 1 92 ? 0.795 -7.020 6.278 1.00 80.31 92 ARG A C 1
ATOM 752 O O . ARG A 1 92 ? 1.505 -7.814 6.895 1.00 80.31 92 ARG A O 1
ATOM 759 N N . PHE A 1 93 ? 0.345 -5.887 6.805 1.00 87.19 93 PHE A N 1
ATOM 760 C CA . PHE A 1 93 ? 0.656 -5.425 8.152 1.00 87.19 93 PHE A CA 1
ATOM 761 C C . PHE A 1 93 ? -0.611 -5.322 8.982 1.00 87.19 93 PHE A C 1
ATOM 763 O O . PHE A 1 93 ? -1.701 -5.064 8.473 1.00 87.19 93 PHE A O 1
ATOM 770 N N . GLU A 1 94 ? -0.438 -5.513 10.282 1.00 92.06 94 GLU A N 1
ATOM 771 C CA . GLU A 1 94 ? -1.483 -5.237 11.250 1.00 92.06 94 GLU A CA 1
ATOM 772 C C . GLU A 1 94 ? -1.632 -3.729 11.420 1.00 92.06 94 GLU A C 1
ATOM 774 O O . GLU A 1 94 ? -0.657 -3.027 11.682 1.00 92.06 94 GLU A O 1
ATOM 779 N N . LEU A 1 95 ? -2.861 -3.255 11.283 1.00 95.38 95 LEU A N 1
ATOM 780 C CA . LEU A 1 95 ? -3.271 -1.890 11.557 1.00 95.38 95 LEU A CA 1
ATOM 781 C C . LEU A 1 95 ? -4.203 -1.892 12.763 1.00 95.38 95 LEU A C 1
ATOM 783 O O . LEU A 1 95 ? -4.910 -2.869 13.040 1.00 95.38 95 LEU A O 1
ATOM 787 N N . GLU A 1 96 ? -4.247 -0.763 13.453 1.00 96.50 96 GLU A N 1
ATOM 788 C CA . GLU A 1 96 ? -5.281 -0.532 14.448 1.00 96.50 96 GLU A CA 1
ATOM 789 C C . GLU A 1 96 ? -6.609 -0.153 13.757 1.00 96.50 96 GLU A C 1
ATOM 791 O O . GLU A 1 96 ? -6.600 0.435 12.668 1.00 96.50 96 GLU A O 1
ATOM 796 N N . PRO A 1 97 ? -7.773 -0.500 14.342 1.00 97.44 97 PRO A N 1
ATOM 797 C CA . PRO A 1 97 ? -9.075 -0.076 13.828 1.00 97.44 97 PRO A CA 1
ATOM 798 C C . PRO A 1 97 ? -9.240 1.456 13.818 1.00 97.44 97 PRO A C 1
ATOM 800 O O . PRO A 1 97 ? -8.503 2.172 14.501 1.00 97.44 97 PRO A O 1
ATOM 803 N N . PRO A 1 98 ? -10.233 1.993 13.086 1.00 97.69 98 PRO A N 1
ATOM 804 C CA . PRO A 1 98 ? -10.443 3.433 13.035 1.00 97.69 98 PRO A CA 1
ATOM 805 C C . PRO A 1 98 ? -10.797 3.991 14.421 1.00 97.69 98 PRO A C 1
ATOM 807 O O . PRO A 1 98 ? -11.584 3.399 15.163 1.00 97.69 98 PRO A O 1
ATOM 810 N N . GLY A 1 99 ? -10.208 5.142 14.752 1.00 97.25 99 GLY A N 1
ATOM 811 C CA . GLY A 1 99 ? -10.400 5.808 16.043 1.00 97.25 99 GLY A CA 1
ATOM 812 C C . GLY A 1 99 ? -9.579 5.226 17.196 1.00 97.25 99 GLY A C 1
ATOM 813 O O . GLY A 1 99 ? -9.820 5.595 18.339 1.00 97.25 99 GLY A O 1
ATOM 814 N N . ALA A 1 100 ? -8.637 4.313 16.946 1.00 97.62 100 ALA A N 1
ATOM 815 C CA . ALA A 1 100 ? -7.817 3.739 18.008 1.00 97.62 100 ALA A CA 1
ATOM 816 C C . ALA A 1 100 ? -7.031 4.797 18.799 1.00 97.62 100 ALA A C 1
ATOM 818 O O . ALA A 1 100 ? -6.343 5.647 18.234 1.00 97.62 100 ALA A O 1
ATOM 819 N N . PHE A 1 101 ? -7.130 4.721 20.128 1.00 96.06 101 PHE A N 1
ATOM 820 C CA . PHE A 1 101 ? -6.384 5.572 21.048 1.00 96.06 101 PHE A CA 1
ATOM 821 C C . PHE A 1 101 ? -6.044 4.806 22.327 1.00 96.06 101 PHE A C 1
ATOM 823 O O . PHE A 1 101 ? -6.935 4.379 23.064 1.00 96.06 101 PHE A O 1
ATOM 830 N N . LYS A 1 102 ? -4.740 4.625 22.599 1.00 95.25 102 LYS A N 1
ATOM 831 C CA . LYS A 1 102 ? -4.239 3.793 23.716 1.00 95.25 102 LYS A CA 1
ATOM 832 C C . LYS A 1 102 ? -4.948 2.432 23.758 1.00 95.25 102 LYS A C 1
ATOM 834 O O . LYS A 1 102 ? -5.486 2.009 24.787 1.00 95.25 102 LYS A O 1
ATOM 839 N N . LEU A 1 103 ? -5.046 1.806 22.583 1.00 96.06 103 LEU A N 1
ATOM 840 C CA . LEU A 1 103 ? -5.927 0.670 22.333 1.00 96.06 103 LEU A CA 1
ATOM 841 C C . LEU A 1 103 ? -5.589 -0.511 23.246 1.00 96.06 103 LEU A C 1
ATOM 843 O O . LEU A 1 103 ? -6.484 -1.097 23.853 1.00 96.06 103 LEU A O 1
ATOM 847 N N . THR A 1 104 ? -4.306 -0.839 23.394 1.00 93.56 104 THR A N 1
ATOM 848 C CA . THR A 1 104 ? -3.843 -1.945 24.242 1.00 93.56 104 THR A CA 1
ATOM 849 C C . THR A 1 104 ? -4.106 -1.722 25.729 1.00 93.56 104 THR A C 1
ATOM 851 O O . THR A 1 104 ? -4.349 -2.689 26.450 1.00 93.56 104 THR A O 1
ATOM 854 N N . GLU A 1 105 ? -4.086 -0.472 26.192 1.00 94.81 105 GLU A N 1
ATOM 855 C CA . GLU A 1 105 ? -4.279 -0.109 27.598 1.00 94.81 105 GLU A CA 1
ATOM 856 C C . GLU A 1 105 ? -5.761 0.026 27.960 1.00 94.81 105 GLU A C 1
ATOM 858 O O . GLU A 1 105 ? -6.168 -0.345 29.059 1.00 94.81 105 GLU A O 1
ATOM 863 N N . ARG A 1 106 ? -6.575 0.569 27.047 1.00 96.88 106 ARG A N 1
ATOM 864 C CA . ARG A 1 106 ? -7.996 0.867 27.287 1.00 96.88 106 ARG A CA 1
ATOM 865 C C . ARG A 1 106 ? -8.940 -0.260 26.879 1.00 96.88 106 ARG A C 1
ATOM 867 O O . ARG A 1 106 ? -10.099 -0.272 27.301 1.00 96.88 106 ARG A O 1
ATOM 874 N N . CYS A 1 107 ? -8.506 -1.188 26.027 1.00 97.81 107 CYS A N 1
ATOM 875 C CA . CYS A 1 107 ? -9.363 -2.276 25.570 1.00 97.81 107 CYS A CA 1
ATOM 876 C C . CYS 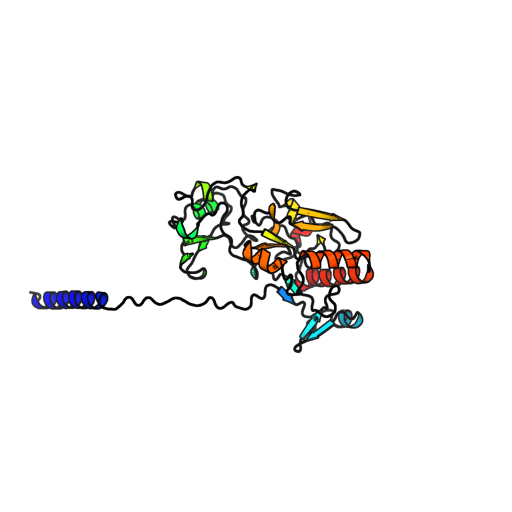A 1 107 ? -9.597 -3.304 26.686 1.00 97.81 107 CYS A C 1
ATOM 878 O O . CYS A 1 107 ? -8.697 -4.036 27.094 1.00 97.81 107 CYS A O 1
ATOM 880 N N . ILE A 1 108 ? -10.856 -3.436 27.105 1.00 97.50 108 ILE A N 1
ATOM 881 C CA . ILE A 1 108 ? -11.304 -4.475 28.048 1.00 97.50 108 ILE A CA 1
ATOM 882 C C . ILE A 1 108 ? -11.618 -5.817 27.367 1.00 97.50 108 ILE A C 1
ATOM 884 O O . ILE A 1 108 ? -12.172 -6.709 27.999 1.00 97.50 108 ILE A O 1
ATOM 888 N N . ARG A 1 109 ? -11.288 -5.968 26.074 1.00 97.44 109 ARG A N 1
ATOM 889 C CA . ARG A 1 109 ? -11.455 -7.210 25.288 1.00 97.44 109 ARG A CA 1
ATOM 890 C C . ARG A 1 109 ? -12.903 -7.724 25.233 1.00 97.44 109 ARG A C 1
ATOM 892 O O . ARG A 1 109 ? -13.151 -8.915 25.085 1.00 97.44 109 ARG A O 1
ATOM 899 N N . CYS A 1 110 ? -13.875 -6.815 25.299 1.00 97.75 110 CYS A N 1
ATOM 900 C CA . CYS A 1 110 ? -15.309 -7.133 25.273 1.00 97.75 110 CYS A CA 1
ATOM 901 C C . CYS A 1 110 ? -15.832 -7.584 23.898 1.00 97.75 110 CYS A C 1
ATOM 903 O O . CYS A 1 110 ? -16.977 -8.007 23.790 1.00 97.75 110 CYS A O 1
ATOM 905 N N . SER A 1 111 ? -15.018 -7.484 22.840 1.00 97.81 111 SER A N 1
ATOM 906 C CA . SER A 1 111 ? -15.349 -7.904 21.466 1.00 97.81 111 SER A CA 1
ATOM 907 C C . SER A 1 111 ? -16.525 -7.171 20.794 1.00 97.81 111 SER A C 1
ATOM 909 O O . SER A 1 111 ? -16.892 -7.505 19.671 1.00 97.81 111 SER A O 1
ATOM 911 N N . LEU A 1 112 ? -17.084 -6.124 21.411 1.00 98.31 112 LEU A N 1
ATOM 912 C CA . LEU A 1 112 ? -18.212 -5.365 20.852 1.00 98.31 112 LEU A CA 1
ATOM 913 C C . LEU A 1 112 ? -17.887 -4.718 19.497 1.00 98.31 112 LEU A C 1
ATOM 915 O O . LEU A 1 112 ? -18.706 -4.756 18.585 1.00 98.31 112 LEU A O 1
ATOM 919 N N . CYS A 1 113 ? -16.674 -4.186 19.331 1.00 98.19 113 CYS A N 1
ATOM 920 C CA . CYS A 1 113 ? -16.218 -3.611 18.063 1.00 98.19 113 CYS A CA 1
ATOM 921 C C . CYS A 1 113 ? -16.154 -4.645 16.925 1.00 98.19 113 CYS A C 1
ATOM 923 O O . CYS A 1 113 ? -16.510 -4.324 15.792 1.00 98.19 113 CYS A O 1
ATOM 925 N N . TYR A 1 114 ? -15.750 -5.883 17.231 1.00 98.06 114 TYR A N 1
ATOM 926 C CA . TYR A 1 114 ? -15.742 -7.000 16.286 1.00 98.06 114 TYR A CA 1
ATOM 927 C C . TYR A 1 114 ? -17.168 -7.341 15.835 1.00 98.06 114 TYR A C 1
ATOM 929 O O . TYR A 1 114 ? -17.444 -7.358 14.636 1.00 98.06 114 TYR A O 1
ATOM 937 N N . PHE A 1 115 ? -18.098 -7.515 16.782 1.00 98.19 115 PHE A N 1
ATOM 938 C CA . PHE A 1 115 ? -19.497 -7.810 16.457 1.00 98.19 115 PHE A CA 1
ATOM 939 C C . PHE A 1 115 ? -20.187 -6.667 15.713 1.00 98.19 115 PHE A C 1
ATOM 941 O O . PHE A 1 115 ? -20.940 -6.931 14.783 1.00 98.19 115 PHE A O 1
ATOM 948 N N . ALA A 1 116 ? -19.906 -5.409 16.061 1.00 98.06 116 ALA A N 1
ATOM 949 C CA . ALA A 1 116 ? -20.424 -4.256 15.329 1.00 98.06 116 ALA A CA 1
ATOM 950 C C . ALA A 1 116 ? -19.934 -4.247 13.871 1.00 98.06 116 ALA A C 1
ATOM 952 O O . ALA A 1 116 ? -20.730 -4.081 12.953 1.00 98.06 116 ALA A O 1
ATOM 953 N N . CYS A 1 117 ? -18.638 -4.491 13.648 1.00 97.81 117 CYS A N 1
ATOM 954 C CA . CYS A 1 117 ? -18.052 -4.552 12.308 1.00 97.81 117 CYS A CA 1
ATOM 955 C C . CYS A 1 117 ? -18.633 -5.703 11.465 1.00 97.81 117 CYS A C 1
ATOM 957 O O . CYS A 1 117 ? -18.904 -5.518 10.278 1.00 97.81 117 CYS A O 1
ATOM 959 N N . MET A 1 118 ? -18.856 -6.867 12.085 1.00 96.81 118 MET A N 1
ATOM 960 C CA . MET A 1 118 ? -19.497 -8.029 11.462 1.00 96.81 118 MET A CA 1
ATOM 961 C C . MET A 1 118 ? -20.973 -7.776 11.140 1.00 96.81 118 MET A C 1
ATOM 963 O O . MET A 1 118 ? -21.415 -8.074 10.036 1.00 96.81 118 MET A O 1
ATOM 967 N N . ARG A 1 119 ? -21.740 -7.219 12.084 1.00 97.19 119 ARG A N 1
ATOM 968 C CA . ARG A 1 119 ? -23.166 -6.908 11.906 1.00 97.19 119 ARG A CA 1
ATOM 969 C C . ARG A 1 119 ? -23.390 -5.944 10.742 1.00 97.19 119 ARG A C 1
ATOM 971 O O . ARG A 1 119 ? -24.362 -6.088 10.012 1.00 97.19 119 ARG A O 1
ATOM 978 N N . ASP A 1 120 ? -22.476 -4.998 10.560 1.00 95.00 120 ASP A N 1
ATOM 979 C CA . ASP A 1 120 ? -22.527 -4.026 9.468 1.00 95.00 120 ASP A CA 1
ATOM 980 C C . ASP A 1 120 ? -21.953 -4.580 8.144 1.00 95.00 120 ASP A C 1
ATOM 982 O O . ASP A 1 120 ? -21.780 -3.827 7.191 1.00 95.00 120 ASP A O 1
ATOM 986 N N . GLY A 1 121 ? -21.617 -5.876 8.083 1.00 94.75 121 GLY A N 1
ATOM 987 C CA . GLY A 1 121 ? -21.177 -6.570 6.868 1.00 94.75 121 GLY A CA 1
ATOM 988 C C . GLY A 1 121 ? -19.740 -6.282 6.422 1.00 94.75 121 GLY A C 1
ATOM 989 O O . GLY A 1 121 ? -19.353 -6.694 5.334 1.00 94.75 121 GLY A O 1
ATOM 990 N N . ASN A 1 122 ? -18.933 -5.587 7.231 1.00 94.50 122 ASN A N 1
ATOM 991 C CA . ASN A 1 122 ? -17.585 -5.167 6.823 1.00 94.50 122 ASN A CA 1
ATOM 992 C C . ASN A 1 122 ? -16.515 -6.230 7.103 1.00 94.50 122 ASN A C 1
ATOM 994 O O . ASN A 1 122 ? -15.576 -6.375 6.330 1.00 94.50 122 ASN A O 1
ATOM 998 N N . HIS A 1 123 ? -16.618 -6.942 8.233 1.00 95.31 123 HIS A N 1
ATOM 999 C CA . HIS A 1 123 ? -15.666 -7.985 8.667 1.00 95.31 123 HIS A CA 1
ATOM 1000 C C . HIS A 1 123 ? -14.178 -7.556 8.743 1.00 95.31 123 HIS A C 1
ATOM 1002 O O . HIS A 1 123 ? -13.289 -8.394 8.877 1.00 95.31 123 HIS A O 1
ATOM 1008 N N . THR A 1 124 ? -13.888 -6.251 8.715 1.00 97.06 124 THR A N 1
ATOM 1009 C CA . THR A 1 124 ? -12.525 -5.694 8.696 1.00 97.06 124 THR A CA 1
ATOM 1010 C C . THR A 1 124 ? -11.739 -5.957 9.984 1.00 97.06 124 THR A C 1
ATOM 1012 O O . THR A 1 124 ? -10.514 -6.098 9.957 1.00 97.06 124 THR A O 1
ATOM 1015 N N . ILE A 1 125 ? -12.429 -6.000 11.128 1.00 97.38 125 ILE A N 1
ATOM 1016 C CA . ILE A 1 125 ? -11.819 -6.240 12.439 1.00 97.38 125 ILE A CA 1
ATOM 1017 C C . ILE A 1 125 ? -11.777 -7.743 12.708 1.00 97.38 125 ILE A C 1
ATOM 1019 O O . ILE A 1 125 ? -12.802 -8.415 12.640 1.00 97.38 125 ILE A O 1
ATOM 1023 N N . ARG A 1 126 ? -10.614 -8.247 13.126 1.00 95.88 126 ARG A N 1
ATOM 1024 C CA . ARG A 1 126 ? -10.480 -9.526 13.837 1.00 95.88 126 ARG A CA 1
ATOM 1025 C C . ARG A 1 126 ? -10.021 -9.289 15.270 1.00 95.88 126 ARG A C 1
ATOM 1027 O O . ARG A 1 126 ? -9.487 -8.230 15.590 1.00 95.88 126 ARG A O 1
ATOM 1034 N N . LEU A 1 127 ? -10.162 -10.300 16.118 1.00 97.25 127 LEU A N 1
ATOM 1035 C CA . LEU A 1 127 ? -9.572 -10.286 17.454 1.00 97.25 127 LEU A CA 1
ATOM 1036 C C . LEU A 1 127 ? -8.165 -10.884 17.410 1.00 97.25 127 LEU A C 1
ATOM 1038 O O . LEU A 1 127 ? -7.932 -11.916 16.773 1.00 97.25 127 LEU A O 1
ATOM 1042 N N . GLY A 1 128 ? -7.226 -10.221 18.077 1.00 95.50 128 GLY A N 1
ATOM 1043 C CA . GLY A 1 128 ? -5.867 -10.708 18.227 1.00 95.50 128 GLY A CA 1
ATOM 1044 C C . GLY A 1 128 ? -5.817 -12.020 19.004 1.00 95.50 128 GLY A C 1
ATOM 1045 O O . GLY A 1 128 ? -6.622 -12.303 19.894 1.00 95.50 128 GLY A O 1
ATOM 1046 N N . THR A 1 129 ? -4.840 -12.832 18.652 1.00 94.88 129 THR A N 1
ATOM 1047 C CA . THR A 1 129 ? -4.558 -14.162 19.178 1.00 94.88 129 THR A CA 1
ATOM 1048 C C . THR A 1 129 ? -3.167 -14.170 19.806 1.00 94.88 129 THR A C 1
ATOM 1050 O O . THR A 1 129 ? -2.416 -13.201 19.717 1.00 94.88 129 THR A O 1
ATOM 1053 N N . ILE A 1 130 ? -2.773 -15.291 20.412 1.00 94.19 130 ILE A N 1
ATOM 1054 C CA . ILE A 1 130 ? -1.429 -15.440 20.995 1.00 94.19 130 ILE A CA 1
ATOM 1055 C C . ILE A 1 130 ? -0.328 -15.264 19.933 1.00 94.19 130 ILE A C 1
ATOM 1057 O O . ILE A 1 130 ? 0.763 -14.799 20.261 1.00 94.19 130 ILE A O 1
ATOM 1061 N N . LYS A 1 131 ? -0.611 -15.580 18.659 1.00 91.00 131 LYS A N 1
ATOM 1062 C CA . LYS A 1 131 ? 0.345 -15.424 17.550 1.00 91.00 131 LYS A CA 1
ATOM 1063 C C . LYS A 1 131 ? 0.681 -13.963 17.249 1.00 91.00 131 LYS A C 1
ATOM 1065 O O . LYS A 1 131 ? 1.768 -13.698 16.754 1.00 91.00 131 LYS A O 1
ATOM 1070 N N . ASP A 1 132 ? -0.217 -13.043 17.591 1.00 89.62 132 ASP A N 1
ATOM 1071 C CA . ASP A 1 132 ? -0.048 -11.602 17.363 1.00 89.62 132 ASP A CA 1
ATOM 1072 C C . ASP A 1 132 ? 0.690 -10.919 18.535 1.00 89.62 132 ASP A C 1
ATOM 1074 O O . ASP A 1 132 ? 0.972 -9.722 18.507 1.00 89.62 132 ASP A O 1
ATOM 1078 N N . GLY A 1 133 ? 1.009 -11.687 19.584 1.00 90.62 133 GLY A N 1
ATOM 1079 C CA . GLY A 1 133 ? 1.663 -11.226 20.803 1.00 90.62 133 GLY A CA 1
ATOM 1080 C C . GLY A 1 133 ? 0.726 -11.245 22.010 1.00 90.62 133 GLY A C 1
ATOM 1081 O O . GLY A 1 133 ? -0.460 -10.928 21.922 1.00 90.62 133 GLY A O 1
ATOM 1082 N N . SER A 1 134 ? 1.270 -11.580 23.182 1.00 91.06 134 SER A N 1
ATOM 1083 C CA . SER A 1 134 ? 0.495 -11.763 24.421 1.00 91.06 134 SER A CA 1
ATOM 1084 C C . SER A 1 134 ? -0.353 -10.543 24.803 1.00 91.06 134 SER A C 1
ATOM 1086 O O . SER A 1 134 ? -1.478 -10.697 25.273 1.00 91.06 134 SER A O 1
ATOM 1088 N N . LYS A 1 135 ? 0.142 -9.327 24.543 1.00 91.31 135 LYS A N 1
ATOM 1089 C CA . LYS A 1 135 ? -0.587 -8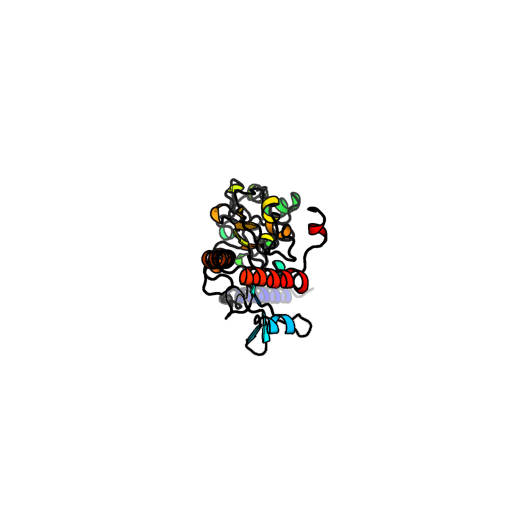.076 24.812 1.00 91.31 135 LYS A CA 1
ATOM 1090 C C . LYS A 1 135 ? -1.779 -7.848 23.873 1.00 91.31 135 LYS A C 1
ATOM 1092 O O . LYS A 1 135 ? -2.727 -7.174 24.273 1.00 91.31 135 LYS A O 1
ATOM 1097 N N . LYS A 1 136 ? -1.753 -8.427 22.667 1.00 93.62 136 LYS A N 1
ATOM 1098 C CA . LYS A 1 136 ? -2.782 -8.255 21.631 1.00 93.62 136 LYS A CA 1
ATOM 1099 C C . LYS A 1 136 ? -3.909 -9.286 21.696 1.00 93.62 136 LYS A C 1
ATOM 1101 O O . LYS A 1 136 ? -4.892 -9.148 20.975 1.00 93.62 136 LYS A O 1
ATOM 1106 N N . VAL A 1 137 ? -3.816 -10.297 22.561 1.00 96.25 137 VAL A N 1
ATOM 1107 C CA . VAL A 1 137 ? -4.885 -11.295 22.725 1.00 96.25 137 VAL A CA 1
ATOM 1108 C C . VAL A 1 137 ? -6.205 -10.590 23.055 1.00 96.25 137 VAL A C 1
ATOM 1110 O O . VAL A 1 137 ? -6.278 -9.843 24.030 1.00 96.25 137 VAL A O 1
ATOM 1113 N N . GLY A 1 138 ? -7.235 -10.798 22.231 1.00 96.56 138 GLY A N 1
ATOM 1114 C CA . GLY A 1 138 ? -8.557 -10.174 22.363 1.00 96.56 138 GLY A CA 1
ATOM 1115 C C . GLY A 1 138 ? -8.628 -8.681 22.007 1.00 96.56 138 GLY A C 1
ATOM 1116 O O . GLY A 1 138 ? -9.705 -8.094 22.100 1.00 96.56 138 GLY A O 1
ATOM 1117 N N . VAL A 1 139 ? -7.516 -8.056 21.609 1.00 97.62 139 VAL A N 1
ATOM 1118 C CA . VAL A 1 139 ? -7.472 -6.665 21.127 1.00 97.62 139 VAL A CA 1
ATOM 1119 C C . VAL A 1 139 ? -7.893 -6.649 19.652 1.00 97.62 139 VAL A C 1
ATOM 1121 O O . VAL A 1 139 ? -7.489 -7.546 18.910 1.00 97.62 139 VAL A O 1
ATOM 1124 N N . PRO A 1 140 ? -8.721 -5.692 19.197 1.00 97.62 140 PRO A N 1
ATOM 1125 C CA . PRO A 1 140 ? -9.138 -5.642 17.800 1.00 97.62 140 PRO A CA 1
ATOM 1126 C C . PRO A 1 140 ? -7.983 -5.218 16.882 1.00 97.62 140 PRO A C 1
ATOM 1128 O O . PRO A 1 140 ? -7.255 -4.278 17.185 1.00 97.62 140 PRO A O 1
ATOM 1131 N N . ILE A 1 141 ? -7.841 -5.905 15.750 1.00 96.81 141 ILE A N 1
ATOM 1132 C CA . ILE A 1 141 ? -6.781 -5.702 14.753 1.00 96.81 141 ILE A CA 1
ATOM 1133 C C . ILE A 1 141 ? -7.406 -5.707 13.355 1.00 96.81 141 ILE A C 1
ATOM 1135 O O . ILE A 1 141 ? -8.321 -6.486 13.078 1.00 96.81 141 ILE A O 1
ATOM 1139 N N . VAL A 1 142 ? -6.873 -4.884 12.455 1.00 96.19 142 VAL A N 1
ATOM 1140 C CA . VAL A 1 142 ? -7.162 -4.903 11.015 1.00 96.19 142 VAL A CA 1
ATOM 1141 C C . VAL A 1 142 ? -5.945 -5.465 10.281 1.00 96.19 142 VAL A C 1
ATOM 1143 O O . VAL A 1 142 ? -4.819 -5.111 10.600 1.00 96.19 142 VAL A O 1
ATOM 1146 N N . TRP A 1 143 ? -6.133 -6.380 9.332 1.00 86.31 143 TRP A N 1
ATOM 1147 C CA . TRP A 1 143 ? -5.002 -7.108 8.718 1.00 86.31 143 TRP A CA 1
ATOM 1148 C C . TRP A 1 143 ? -5.234 -7.519 7.263 1.00 86.31 143 TRP A C 1
ATOM 1150 O O . TRP A 1 143 ? -4.274 -7.671 6.515 1.00 86.31 143 TRP A O 1
ATOM 1160 N N . ASN A 1 144 ? -6.488 -7.729 6.852 1.00 91.94 144 ASN A N 1
ATOM 1161 C CA . ASN A 1 144 ? -6.823 -8.210 5.518 1.00 91.94 144 ASN A CA 1
ATOM 1162 C C . ASN A 1 144 ? -7.680 -7.190 4.768 1.00 91.94 144 ASN A C 1
ATOM 1164 O O . ASN A 1 144 ? -8.868 -7.402 4.545 1.00 91.94 144 ASN A O 1
ATOM 1168 N N . LEU A 1 145 ? -7.067 -6.065 4.400 1.00 95.81 145 LEU A N 1
ATOM 1169 C CA . LEU A 1 145 ? -7.755 -5.010 3.653 1.00 95.81 145 LEU A CA 1
ATOM 1170 C C . LEU A 1 145 ? -8.002 -5.373 2.183 1.00 95.81 145 LEU A C 1
ATOM 1172 O O . LEU A 1 145 ? -8.763 -4.678 1.520 1.00 95.81 145 LEU A O 1
ATOM 1176 N N . MET A 1 146 ? -7.363 -6.432 1.674 1.00 94.88 146 MET A N 1
ATOM 1177 C CA . MET A 1 146 ? -7.636 -6.948 0.334 1.00 94.88 146 MET A CA 1
ATOM 1178 C C . MET A 1 146 ? -9.021 -7.586 0.259 1.00 94.88 146 MET A C 1
ATOM 1180 O O . MET A 1 146 ? -9.752 -7.291 -0.676 1.00 94.88 146 MET A O 1
ATOM 1184 N N . ASP A 1 147 ? -9.405 -8.386 1.252 1.00 94.00 147 ASP A N 1
ATOM 1185 C CA . ASP A 1 147 ? -10.730 -9.020 1.254 1.00 94.00 147 ASP A CA 1
ATOM 1186 C C . ASP A 1 147 ? -11.775 -8.174 2.000 1.00 94.00 147 ASP A C 1
ATOM 1188 O O . ASP A 1 147 ? -12.943 -8.148 1.621 1.00 94.00 147 ASP A O 1
ATOM 1192 N N . TYR A 1 148 ? -11.356 -7.456 3.048 1.00 96.19 148 TYR A N 1
ATOM 1193 C CA . TYR A 1 148 ? -12.247 -6.744 3.971 1.00 96.19 148 TYR A CA 1
ATOM 1194 C C . TYR A 1 148 ? -11.776 -5.303 4.232 1.00 96.19 148 TYR A C 1
ATOM 1196 O O . TYR A 1 148 ? -11.390 -4.971 5.362 1.00 96.19 148 TYR A O 1
ATOM 1204 N N . PRO A 1 149 ? -11.768 -4.417 3.217 1.00 97.06 149 PRO A N 1
ATOM 1205 C CA . PRO A 1 149 ? -11.394 -3.019 3.409 1.00 97.06 149 PRO A CA 1
ATOM 1206 C C . PRO A 1 149 ? -12.348 -2.306 4.380 1.00 97.06 149 PRO A C 1
ATOM 1208 O O . PRO A 1 149 ? -13.529 -2.631 4.482 1.00 97.06 149 PRO A O 1
ATOM 1211 N N . CYS A 1 150 ? -11.848 -1.301 5.101 1.00 97.81 150 CYS A N 1
ATOM 1212 C CA . CYS A 1 150 ? -12.662 -0.524 6.030 1.00 97.81 150 CYS A CA 1
ATOM 1213 C C . CYS A 1 150 ? -13.525 0.502 5.279 1.00 97.81 150 CYS A C 1
ATOM 1215 O O . CYS A 1 150 ? -13.023 1.302 4.488 1.00 97.81 150 CYS A O 1
ATOM 1217 N N . THR A 1 151 ? -14.815 0.560 5.599 1.00 97.44 151 THR A N 1
ATOM 1218 C CA . THR A 1 151 ? -15.751 1.564 5.059 1.00 97.44 151 THR A CA 1
ATOM 1219 C C . THR A 1 151 ? -15.753 2.887 5.824 1.00 97.44 151 THR A C 1
ATOM 1221 O O . THR A 1 151 ? -16.435 3.821 5.418 1.00 97.44 151 THR A O 1
ATOM 1224 N N . LEU A 1 152 ? -14.988 2.995 6.919 1.00 97.69 152 LEU A N 1
ATOM 1225 C CA . LEU A 1 152 ? -14.957 4.164 7.809 1.00 97.69 152 LEU A CA 1
ATOM 1226 C C . LEU A 1 152 ? -16.334 4.528 8.410 1.00 97.69 152 LEU A C 1
ATOM 1228 O O . LEU A 1 152 ? -16.574 5.681 8.755 1.00 97.69 152 LEU A O 1
ATOM 1232 N N . CYS A 1 153 ? -17.233 3.550 8.591 1.00 97.31 153 CYS A N 1
ATOM 1233 C CA . CYS A 1 153 ? -18.572 3.767 9.162 1.00 97.31 153 CYS A CA 1
ATOM 1234 C C . CYS A 1 153 ? -18.576 4.164 10.654 1.00 97.31 153 CYS A C 1
ATOM 1236 O O . CYS A 1 153 ? -19.598 4.598 11.185 1.00 97.31 153 CYS A O 1
ATOM 1238 N N . MET A 1 154 ? -17.442 3.981 11.341 1.00 97.81 154 MET A N 1
ATOM 1239 C CA . MET A 1 154 ? -17.229 4.260 12.768 1.00 97.81 154 MET A CA 1
ATOM 1240 C C . MET A 1 154 ? -18.100 3.457 13.753 1.00 97.81 154 MET A C 1
ATOM 1242 O O . MET A 1 154 ? -18.021 3.680 14.960 1.00 97.81 154 MET A O 1
ATOM 1246 N N . SER A 1 155 ? -18.863 2.456 13.305 1.00 97.88 155 SER A N 1
ATOM 1247 C CA . SER A 1 155 ? -19.700 1.630 14.192 1.00 97.88 155 SER A CA 1
ATOM 1248 C C . SER A 1 155 ? -18.915 0.883 15.268 1.00 97.88 155 SER A C 1
ATOM 1250 O O . SER A 1 155 ? -19.400 0.701 16.383 1.00 97.88 155 SER A O 1
ATOM 1252 N N . CYS A 1 156 ? -17.677 0.479 14.974 1.00 98.00 156 CYS A N 1
ATOM 1253 C CA . CYS A 1 156 ? -16.793 -0.140 15.960 1.00 98.00 156 CYS A CA 1
ATOM 1254 C C . CYS A 1 156 ? -16.413 0.815 17.100 1.00 98.00 156 CYS A C 1
ATOM 1256 O O . CYS A 1 156 ? -16.280 0.363 18.237 1.00 98.00 156 CYS A O 1
ATOM 1258 N N . ALA A 1 157 ? -16.265 2.110 16.803 1.00 97.88 157 ALA A N 1
ATOM 1259 C CA . ALA A 1 157 ? -15.987 3.140 17.796 1.00 97.88 157 ALA A CA 1
ATOM 1260 C C . ALA A 1 157 ? -17.231 3.439 18.642 1.00 97.88 157 ALA A C 1
ATOM 1262 O O . ALA A 1 157 ? -17.151 3.406 19.865 1.00 97.88 157 ALA A O 1
ATOM 1263 N N . LYS A 1 158 ? -18.406 3.576 18.010 1.00 97.88 158 LYS A N 1
ATOM 1264 C CA . LYS A 1 158 ? -19.703 3.730 18.703 1.00 97.88 158 LYS A CA 1
ATOM 1265 C C . LYS A 1 158 ? -19.990 2.609 19.701 1.00 97.88 158 LYS A C 1
ATOM 1267 O O . LYS A 1 158 ? -20.576 2.838 20.751 1.00 97.88 158 LYS A O 1
ATOM 1272 N N . ALA A 1 159 ? -19.582 1.386 19.368 1.00 97.88 159 ALA A N 1
ATOM 1273 C CA . ALA A 1 159 ? -19.762 0.219 20.222 1.00 97.88 159 ALA A CA 1
ATOM 1274 C C . ALA A 1 159 ? -18.717 0.102 21.349 1.00 97.88 159 ALA A C 1
ATOM 1276 O O . ALA A 1 159 ? -18.816 -0.816 22.163 1.00 97.88 159 ALA A O 1
ATOM 1277 N N . CYS A 1 160 ? -17.688 0.956 21.390 1.00 98.38 160 CYS A N 1
ATOM 1278 C CA . CYS A 1 160 ? -16.599 0.856 22.357 1.00 98.38 160 CYS A CA 1
ATOM 1279 C C . CYS A 1 160 ? -16.964 1.547 23.686 1.00 98.38 160 CYS A C 1
ATOM 1281 O O . CYS A 1 160 ? -17.011 2.773 23.739 1.00 98.38 160 CYS A O 1
ATOM 1283 N N . PRO A 1 161 ? -17.142 0.808 24.798 1.00 97.69 161 PRO A N 1
ATOM 1284 C CA . PRO A 1 161 ? -17.569 1.409 26.063 1.00 97.69 161 PRO A CA 1
ATOM 1285 C C . PRO A 1 161 ? -16.443 2.135 26.815 1.00 97.69 161 PRO A C 1
ATOM 1287 O O . PRO A 1 161 ? -16.716 2.864 27.762 1.00 97.69 161 PRO A O 1
ATOM 1290 N N . THR A 1 162 ? -15.178 1.916 26.444 1.00 97.75 162 THR A N 1
ATOM 1291 C CA . THR A 1 162 ? -14.014 2.443 27.179 1.00 97.75 162 THR A CA 1
ATOM 1292 C C . THR A 1 162 ? -13.307 3.600 26.483 1.00 97.75 162 THR A C 1
ATOM 1294 O O . THR A 1 162 ? -12.346 4.136 27.034 1.00 97.75 162 THR A O 1
ATOM 1297 N N . GLY A 1 163 ? -13.723 3.960 25.264 1.00 96.06 163 GLY A N 1
ATOM 1298 C CA . GLY A 1 163 ? -12.994 4.932 24.445 1.00 96.06 163 GLY A CA 1
ATOM 1299 C C . GLY A 1 163 ? -11.595 4.446 24.046 1.00 96.06 163 GLY A C 1
ATOM 1300 O O . GLY A 1 163 ? -10.669 5.245 23.938 1.00 96.06 163 GLY A O 1
ATOM 1301 N N . ALA A 1 164 ? -11.409 3.129 23.897 1.00 97.88 164 ALA A N 1
ATOM 1302 C CA . ALA A 1 164 ? -10.229 2.563 23.236 1.00 97.88 164 ALA A CA 1
ATOM 1303 C C . ALA A 1 164 ? -10.290 2.761 21.709 1.00 97.88 164 ALA A C 1
ATOM 1305 O O . ALA A 1 164 ? -9.258 2.817 21.046 1.00 97.88 164 ALA A O 1
ATOM 1306 N N . LEU A 1 165 ? -11.513 2.857 21.177 1.00 98.25 165 LEU A N 1
ATOM 1307 C CA . LEU A 1 165 ? -11.836 3.348 19.844 1.00 98.25 165 LEU A CA 1
ATOM 1308 C C . LEU A 1 165 ? -12.745 4.571 20.027 1.00 98.25 165 LEU A C 1
ATOM 1310 O O . LEU A 1 165 ? -13.830 4.441 20.591 1.00 98.25 165 LEU A O 1
ATOM 1314 N N . GLU A 1 166 ? -12.298 5.741 19.592 1.00 97.88 166 GLU A N 1
ATOM 1315 C CA . GLU A 1 166 ? -13.013 7.010 19.717 1.00 97.88 166 GLU A CA 1
ATOM 1316 C C . GLU A 1 166 ? -13.768 7.335 18.422 1.00 97.88 166 GLU A C 1
ATOM 1318 O O . GLU A 1 166 ? -13.260 7.149 17.311 1.00 97.88 166 GLU A O 1
ATOM 1323 N N . GLU A 1 167 ? -15.011 7.807 18.551 1.00 97.06 167 GLU A N 1
ATOM 1324 C CA . GLU A 1 167 ? -15.767 8.284 17.398 1.00 97.06 167 GLU A CA 1
ATOM 1325 C C . GLU A 1 167 ? -15.219 9.647 16.970 1.00 97.06 167 GLU A C 1
ATOM 1327 O O . GLU A 1 167 ? -15.419 10.668 17.625 1.00 97.06 167 GLU A O 1
ATOM 1332 N N . ILE A 1 168 ? -14.501 9.639 15.854 1.00 97.06 168 ILE A N 1
ATOM 1333 C CA . ILE A 1 168 ? -13.920 10.814 15.217 1.00 97.06 168 ILE A CA 1
ATOM 1334 C C . ILE A 1 168 ? -14.470 10.961 13.802 1.00 97.06 168 ILE A C 1
ATOM 1336 O O . ILE A 1 168 ? -14.977 10.011 13.206 1.00 97.06 168 ILE A O 1
ATOM 1340 N N . GLU A 1 169 ? -14.334 12.160 13.243 1.00 97.31 169 GLU A N 1
ATOM 1341 C CA . GLU A 1 169 ? -14.668 12.412 11.844 1.00 97.31 169 GLU A CA 1
ATOM 1342 C C . GLU A 1 169 ? -13.922 11.417 10.928 1.00 97.31 169 GLU A C 1
ATOM 1344 O O . GLU A 1 169 ? -12.692 11.326 11.025 1.00 97.31 169 GLU A O 1
ATOM 1349 N N . PRO A 1 170 ? -14.609 10.700 10.013 1.00 96.88 170 PRO A N 1
ATOM 1350 C CA . PRO A 1 170 ? -13.993 9.682 9.157 1.00 96.88 170 PRO A CA 1
ATOM 1351 C C . PRO A 1 170 ? -12.737 10.147 8.411 1.00 96.88 170 PRO A C 1
ATOM 1353 O O . PRO A 1 170 ? -11.811 9.365 8.195 1.00 96.88 170 PRO A O 1
ATOM 1356 N N . LYS A 1 171 ? -12.672 11.429 8.038 1.00 96.50 171 LYS A N 1
ATOM 1357 C CA . LYS A 1 171 ? -11.539 12.039 7.325 1.00 96.50 171 LYS A CA 1
ATOM 1358 C C . LYS A 1 171 ? -10.296 12.228 8.203 1.00 96.50 171 LYS A C 1
ATOM 1360 O O . LYS A 1 171 ? -9.181 12.308 7.695 1.00 96.50 171 LYS A O 1
ATOM 1365 N N . LYS A 1 172 ? -10.478 12.278 9.526 1.00 96.81 172 LYS A N 1
ATOM 1366 C CA . LYS A 1 172 ? -9.407 12.405 10.528 1.00 96.81 172 LYS A CA 1
ATOM 1367 C C . LYS A 1 172 ? -8.868 11.057 11.002 1.00 96.81 172 LYS A C 1
ATOM 1369 O O . LYS A 1 172 ? -7.866 11.033 11.710 1.00 96.81 172 LYS A O 1
ATOM 1374 N N . VAL A 1 173 ? -9.494 9.946 10.612 1.00 97.88 173 VAL A N 1
ATOM 1375 C CA . VAL A 1 173 ? -9.011 8.594 10.918 1.00 97.88 173 VAL A CA 1
ATOM 1376 C C . VAL A 1 173 ? -7.595 8.395 10.379 1.00 97.88 173 VAL A C 1
ATOM 1378 O O . VAL A 1 173 ? -7.303 8.763 9.243 1.00 97.88 173 VAL A O 1
ATOM 1381 N N . LYS A 1 174 ? -6.729 7.773 11.188 1.00 96.69 174 LYS A N 1
ATOM 1382 C CA . LYS A 1 174 ? -5.351 7.405 10.836 1.00 96.69 174 LYS A CA 1
ATOM 1383 C C . LYS A 1 174 ? -5.069 5.955 11.229 1.00 96.69 174 LYS A C 1
ATOM 1385 O O . LYS A 1 174 ? -4.488 5.697 12.272 1.00 96.69 174 LYS A O 1
ATOM 1390 N N . MET A 1 175 ? -5.499 5.012 10.394 1.00 97.06 175 MET A N 1
ATOM 1391 C CA . MET A 1 175 ? -5.187 3.584 10.564 1.00 97.06 175 MET A CA 1
ATOM 1392 C C . MET A 1 175 ? -3.817 3.229 9.977 1.00 97.06 175 MET A C 1
ATOM 1394 O O . MET A 1 175 ? -3.119 2.361 10.486 1.00 97.06 175 MET A O 1
ATOM 1398 N N . GLY A 1 176 ? -3.445 3.895 8.885 1.00 96.81 176 GLY A N 1
ATOM 1399 C CA . GLY A 1 176 ? -2.229 3.644 8.123 1.00 96.81 176 GLY A CA 1
ATOM 1400 C C . GLY A 1 176 ? -2.129 4.576 6.918 1.00 96.81 176 GLY A C 1
ATOM 1401 O O . GLY A 1 176 ? -2.960 5.469 6.742 1.00 96.81 176 GLY A O 1
ATOM 1402 N N . ILE A 1 177 ? -1.118 4.365 6.081 1.00 98.25 177 ILE A N 1
ATOM 1403 C CA . ILE A 1 177 ? -0.830 5.189 4.906 1.00 98.25 177 ILE A CA 1
ATOM 1404 C C . ILE A 1 177 ? -0.632 4.277 3.698 1.00 98.25 177 ILE A C 1
ATOM 1406 O O . ILE A 1 177 ? 0.091 3.281 3.774 1.00 98.25 177 ILE A O 1
ATOM 1410 N N . ALA A 1 178 ? -1.299 4.607 2.592 1.00 98.06 178 ALA A N 1
ATOM 1411 C CA . ALA A 1 178 ? -1.142 3.885 1.341 1.00 98.06 178 ALA A CA 1
ATOM 1412 C C . ALA A 1 178 ? 0.177 4.259 0.642 1.00 98.06 178 ALA A C 1
ATOM 1414 O O . ALA A 1 178 ? 0.518 5.435 0.555 1.00 98.06 178 ALA A O 1
ATOM 1415 N N . LEU A 1 179 ? 0.886 3.264 0.113 1.00 97.81 179 LEU A N 1
ATOM 1416 C CA . LEU A 1 179 ? 2.108 3.413 -0.677 1.00 97.81 179 LEU A CA 1
ATOM 1417 C C . LEU A 1 179 ? 1.957 2.632 -1.984 1.00 97.81 179 LEU A C 1
ATOM 1419 O O . LEU A 1 179 ? 1.556 1.467 -1.961 1.00 97.81 179 LEU A O 1
ATOM 1423 N N . ILE A 1 180 ? 2.268 3.286 -3.101 1.00 97.69 180 ILE A N 1
ATOM 1424 C CA . ILE A 1 180 ? 2.218 2.710 -4.448 1.00 97.69 180 ILE A CA 1
ATOM 1425 C C . ILE A 1 180 ? 3.626 2.263 -4.846 1.00 97.69 180 ILE A C 1
ATOM 1427 O O . ILE A 1 180 ? 4.584 2.995 -4.630 1.00 97.69 180 ILE A O 1
ATOM 1431 N N . ASP A 1 181 ? 3.755 1.090 -5.461 1.00 97.12 181 ASP A N 1
ATOM 1432 C CA . ASP A 1 181 ? 4.953 0.703 -6.202 1.00 97.12 181 ASP A CA 1
ATOM 1433 C C . ASP A 1 181 ? 4.860 1.236 -7.643 1.00 97.12 181 ASP A C 1
ATOM 1435 O O . ASP A 1 181 ? 4.052 0.715 -8.416 1.00 97.12 181 ASP A O 1
ATOM 1439 N N . PRO A 1 182 ? 5.660 2.235 -8.057 1.00 96.06 182 PRO A N 1
ATOM 1440 C CA . PRO A 1 182 ? 5.592 2.772 -9.414 1.00 96.06 182 PRO A CA 1
ATOM 1441 C C . PRO A 1 182 ? 6.044 1.765 -10.483 1.00 96.06 182 PRO A C 1
ATOM 1443 O O . PRO A 1 182 ? 5.677 1.910 -11.644 1.00 96.06 182 PRO A O 1
ATOM 1446 N N . ASP A 1 183 ? 6.814 0.728 -10.144 1.00 95.56 183 ASP A N 1
ATOM 1447 C CA . ASP A 1 183 ? 7.222 -0.291 -11.120 1.00 95.56 183 ASP A CA 1
ATOM 1448 C C . ASP A 1 183 ? 6.200 -1.434 -11.247 1.00 95.56 183 ASP A C 1
ATOM 1450 O O . ASP A 1 183 ? 6.225 -2.149 -12.240 1.00 95.56 183 ASP A O 1
ATOM 1454 N N . LEU A 1 184 ? 5.267 -1.588 -10.296 1.00 94.88 184 LEU A N 1
ATOM 1455 C CA . LEU A 1 184 ? 4.101 -2.476 -10.456 1.00 94.88 184 LEU A CA 1
ATOM 1456 C C . LEU A 1 184 ? 2.833 -1.742 -10.888 1.00 94.88 184 LEU A C 1
ATOM 1458 O O . LEU A 1 184 ? 1.902 -2.360 -11.400 1.00 94.88 184 LEU A O 1
ATOM 1462 N N . CYS A 1 185 ? 2.728 -0.445 -10.611 1.00 95.19 185 CYS A N 1
ATOM 1463 C CA . CYS A 1 185 ? 1.499 0.295 -10.837 1.00 95.19 185 CYS A CA 1
ATOM 1464 C C . CYS A 1 185 ? 1.227 0.431 -12.333 1.00 95.19 185 CYS A C 1
ATOM 1466 O O . CYS A 1 185 ? 2.019 1.032 -13.053 1.00 95.19 185 CYS A O 1
ATOM 1468 N N . TRP A 1 186 ? 0.073 -0.063 -12.786 1.00 91.56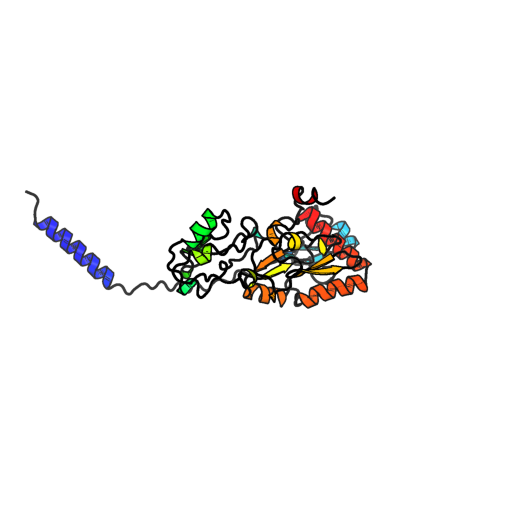 186 TRP A N 1
ATOM 1469 C CA . TRP A 1 186 ? -0.336 0.045 -14.189 1.00 91.56 186 TRP A CA 1
ATOM 1470 C C . TRP A 1 186 ? -0.330 1.495 -14.689 1.00 91.56 186 TRP A C 1
ATOM 1472 O O . TRP A 1 186 ? 0.090 1.767 -15.805 1.00 91.56 186 TRP A O 1
ATOM 1482 N N . ALA A 1 187 ? -0.715 2.441 -13.826 1.00 92.06 187 ALA A N 1
ATOM 1483 C CA . ALA A 1 187 ? -0.759 3.858 -14.174 1.00 92.06 187 ALA A CA 1
ATOM 1484 C C . ALA A 1 187 ? 0.636 4.450 -14.487 1.00 92.06 187 ALA A C 1
ATOM 1486 O O . ALA A 1 187 ? 0.784 5.286 -15.367 1.00 92.06 187 ALA A O 1
ATOM 1487 N N . TRP A 1 188 ? 1.675 3.945 -13.811 1.00 93.62 188 TRP A N 1
ATOM 1488 C CA . TRP A 1 188 ? 3.082 4.336 -13.994 1.00 93.62 188 TRP A CA 1
ATOM 1489 C C . TRP A 1 188 ? 3.806 3.574 -15.115 1.00 93.62 188 TRP A C 1
ATOM 1491 O O . TRP A 1 188 ? 5.006 3.766 -15.327 1.00 93.62 188 TRP A O 1
ATOM 1501 N N . ASN A 1 189 ? 3.113 2.646 -15.773 1.00 89.75 189 ASN A N 1
ATOM 1502 C CA . ASN A 1 189 ? 3.645 1.781 -16.816 1.00 89.75 189 ASN A CA 1
ATOM 1503 C C . ASN A 1 189 ? 2.694 1.841 -18.026 1.00 89.75 189 ASN A C 1
ATOM 1505 O O . ASN A 1 189 ? 2.142 0.819 -18.410 1.00 89.75 189 ASN A O 1
ATOM 1509 N N . SER A 1 190 ? 2.484 3.046 -18.579 1.00 78.38 190 SER A N 1
ATOM 1510 C CA . SER A 1 190 ? 1.700 3.340 -19.796 1.00 78.38 190 SER A CA 1
ATOM 1511 C C . SER A 1 190 ? 0.186 3.084 -19.754 1.00 78.38 190 SER A C 1
ATOM 1513 O O . SER A 1 190 ? -0.437 2.889 -20.800 1.00 78.38 190 SER A O 1
ATOM 1515 N N . GLY A 1 191 ? -0.425 3.066 -18.569 1.00 78.00 191 GLY A N 1
ATOM 1516 C CA . GLY A 1 191 ? -1.871 2.914 -18.416 1.00 78.00 191 GLY A CA 1
ATOM 1517 C C . GLY A 1 191 ? -2.572 4.174 -17.911 1.00 78.00 191 GLY A C 1
ATOM 1518 O O . GLY A 1 191 ? -2.080 4.856 -17.018 1.00 78.00 191 GLY A O 1
ATOM 1519 N N . ASP A 1 192 ? -3.798 4.407 -18.372 1.00 86.50 192 ASP A N 1
ATOM 1520 C CA . ASP A 1 192 ? -4.709 5.405 -17.797 1.00 86.50 192 ASP A CA 1
ATOM 1521 C C . ASP A 1 192 ? -5.532 4.782 -16.658 1.00 86.50 192 ASP A C 1
ATOM 1523 O O . ASP A 1 192 ? -6.744 4.589 -16.747 1.00 86.50 192 ASP A O 1
ATOM 1527 N N . CYS A 1 193 ? -4.862 4.381 -15.573 1.00 90.56 193 CYS A N 1
ATOM 1528 C CA . CYS A 1 193 ? -5.513 3.684 -14.461 1.00 90.56 193 CYS A CA 1
ATOM 1529 C C . CYS A 1 193 ? -5.798 4.606 -13.271 1.00 90.56 193 CYS A C 1
ATOM 1531 O O . CYS A 1 193 ? -4.888 5.137 -12.640 1.00 90.56 193 CYS A O 1
ATOM 1533 N N . TYR A 1 194 ? -7.078 4.686 -12.893 1.00 93.19 194 TYR A N 1
ATOM 1534 C CA . TYR A 1 194 ? -7.570 5.477 -11.755 1.00 93.19 194 TYR A CA 1
ATOM 1535 C C . TYR A 1 194 ? -8.244 4.632 -10.671 1.00 93.19 194 TYR A C 1
ATOM 1537 O O . TYR A 1 194 ? -8.883 5.173 -9.767 1.00 93.19 194 TYR A O 1
ATOM 1545 N N . SER A 1 195 ? -8.132 3.304 -10.751 1.00 94.44 195 SER A N 1
ATOM 1546 C CA . SER A 1 195 ? -8.933 2.372 -9.945 1.00 94.44 195 SER A CA 1
ATOM 1547 C C . SER A 1 195 ? -8.832 2.636 -8.438 1.00 94.44 195 SER A C 1
ATOM 1549 O O . SER A 1 195 ? -9.840 2.661 -7.736 1.00 94.44 195 SER A O 1
ATOM 1551 N N . CYS A 1 196 ? -7.623 2.908 -7.932 1.00 96.25 196 CYS A N 1
ATOM 1552 C CA . CYS A 1 196 ? -7.401 3.203 -6.515 1.00 96.25 196 CYS A CA 1
ATOM 1553 C C . CYS A 1 196 ? -8.069 4.508 -6.059 1.00 96.25 196 CYS A C 1
ATOM 1555 O O . CYS A 1 196 ? -8.589 4.565 -4.946 1.00 96.25 196 CYS A O 1
ATOM 1557 N N . ALA A 1 197 ? -8.081 5.531 -6.912 1.00 96.50 197 ALA A N 1
ATOM 1558 C CA . ALA A 1 197 ? -8.701 6.811 -6.617 1.00 96.50 197 ALA A CA 1
ATOM 1559 C C . ALA A 1 197 ? -10.226 6.755 -6.749 1.00 96.50 197 ALA A C 1
ATOM 1561 O O . ALA A 1 197 ? -10.910 7.297 -5.888 1.00 96.50 197 ALA A O 1
ATOM 1562 N N . LYS A 1 198 ? -10.757 6.046 -7.756 1.00 96.06 198 LYS A N 1
ATOM 1563 C CA . LYS A 1 198 ? -12.201 5.785 -7.908 1.00 96.06 198 LYS A CA 1
ATOM 1564 C C . LYS A 1 198 ? -12.773 5.047 -6.695 1.00 96.06 198 LYS A C 1
ATOM 1566 O O . LYS A 1 198 ? -13.858 5.375 -6.234 1.00 96.06 198 LYS A O 1
ATOM 1571 N N . ALA A 1 199 ? -12.028 4.081 -6.157 1.00 97.06 199 ALA A N 1
ATOM 1572 C CA . ALA A 1 199 ? -12.422 3.345 -4.958 1.00 97.06 199 ALA A CA 1
ATOM 1573 C C . ALA A 1 199 ? -12.182 4.113 -3.649 1.00 97.06 199 ALA A C 1
ATOM 1575 O O . ALA A 1 199 ? -12.636 3.689 -2.590 1.00 97.06 199 ALA A O 1
ATOM 1576 N N . CYS A 1 200 ? -11.430 5.213 -3.673 1.00 98.00 200 CYS A N 1
ATOM 1577 C CA . CYS A 1 200 ? -11.171 5.986 -2.470 1.00 98.00 200 CYS A CA 1
ATOM 1578 C C . CYS A 1 200 ? -12.384 6.862 -2.133 1.00 98.00 200 CYS A C 1
ATOM 1580 O O . CYS A 1 200 ? -12.774 7.674 -2.971 1.00 98.00 200 CYS A O 1
ATOM 1582 N N . PRO A 1 201 ? -12.906 6.832 -0.891 1.00 97.12 201 PRO A N 1
ATOM 1583 C CA . PRO A 1 201 ? -14.026 7.692 -0.496 1.00 97.12 201 PRO A CA 1
ATOM 1584 C C . PRO A 1 201 ? -13.698 9.194 -0.551 1.00 97.12 201 PRO A C 1
ATOM 1586 O O . PRO A 1 201 ? -14.600 10.022 -0.494 1.00 97.12 201 PRO A O 1
ATOM 1589 N N . TYR A 1 202 ? -12.413 9.548 -0.660 1.00 97.69 202 TYR A N 1
ATOM 1590 C CA . TYR A 1 202 ? -11.933 10.928 -0.759 1.00 97.69 202 TYR A CA 1
ATOM 1591 C C . TYR A 1 202 ? -11.279 11.247 -2.115 1.00 97.69 202 TYR A C 1
ATOM 1593 O O . TYR A 1 202 ? -10.787 12.356 -2.300 1.00 97.69 202 TYR A O 1
ATOM 1601 N N . GLY A 1 203 ? -11.245 10.295 -3.057 1.00 95.31 203 GLY A N 1
ATOM 1602 C CA . GLY A 1 203 ? -10.783 10.503 -4.434 1.00 95.31 203 GLY A CA 1
ATOM 1603 C C . GLY A 1 203 ? -9.502 11.336 -4.580 1.00 95.31 203 GLY A C 1
ATOM 1604 O O . GLY A 1 203 ? -8.458 11.027 -3.999 1.00 95.31 203 GLY A O 1
ATOM 1605 N N . SER A 1 204 ? -9.598 12.420 -5.355 1.00 93.81 204 SER A N 1
ATOM 1606 C CA . SER A 1 204 ? -8.501 13.350 -5.668 1.00 93.81 204 SER A CA 1
ATOM 1607 C C . SER A 1 204 ? -8.009 14.178 -4.478 1.00 93.81 204 SER A C 1
ATOM 1609 O O . SER A 1 204 ? -6.977 14.841 -4.568 1.00 93.81 204 SER A O 1
ATOM 1611 N N . GLU A 1 205 ? -8.693 14.133 -3.334 1.00 96.19 205 GLU A N 1
ATOM 1612 C CA . GLU A 1 205 ? -8.124 14.699 -2.121 1.00 96.19 205 GLU A CA 1
ATOM 1613 C C . GLU A 1 205 ? -6.940 13.869 -1.625 1.00 96.19 205 GLU A C 1
ATOM 1615 O O . GLU A 1 205 ? -5.996 14.446 -1.096 1.00 96.19 205 GLU A O 1
ATOM 1620 N N . VAL A 1 206 ? -6.973 12.543 -1.799 1.00 98.00 206 VAL A N 1
ATOM 1621 C CA . VAL A 1 206 ? -5.925 11.613 -1.340 1.00 98.00 206 VAL A CA 1
ATOM 1622 C C . VAL A 1 206 ? -4.954 11.249 -2.455 1.00 98.00 206 VAL A C 1
ATOM 1624 O O . VAL A 1 206 ? -3.801 10.944 -2.165 1.00 98.00 206 VAL A O 1
ATOM 1627 N N . PHE A 1 207 ? -5.386 11.288 -3.714 1.00 97.44 207 PHE A N 1
ATOM 1628 C CA . PHE A 1 207 ? -4.560 10.921 -4.861 1.00 97.44 207 PHE A CA 1
ATOM 1629 C C . PHE A 1 207 ? -4.220 12.142 -5.713 1.00 97.44 207 PHE A C 1
ATOM 1631 O O . PHE A 1 207 ? -5.102 12.875 -6.156 1.00 97.44 207 PHE A O 1
ATOM 1638 N N . LYS A 1 208 ? -2.925 12.336 -5.965 1.00 96.00 208 LYS A N 1
ATOM 1639 C CA . LYS A 1 208 ? -2.391 13.309 -6.916 1.00 96.00 208 LYS A CA 1
ATOM 1640 C C . LYS A 1 208 ? -2.085 12.606 -8.235 1.00 96.00 208 LYS A C 1
ATOM 1642 O O . LYS A 1 208 ? -1.518 11.516 -8.234 1.00 96.00 208 LYS A O 1
ATOM 1647 N N . PHE A 1 209 ? -2.394 13.273 -9.341 1.00 94.69 209 PHE A N 1
ATOM 1648 C CA . PHE A 1 209 ? -2.109 12.794 -10.691 1.00 94.69 209 PHE A CA 1
ATOM 1649 C C . PHE A 1 209 ? -1.121 13.725 -11.385 1.00 94.69 209 PHE A C 1
ATOM 1651 O O . PHE A 1 209 ? -1.223 14.947 -11.270 1.00 94.69 209 PHE A O 1
ATOM 1658 N N . THR A 1 210 ? -0.160 13.143 -12.092 1.00 92.50 210 THR A N 1
ATOM 1659 C CA . THR A 1 210 ? 0.726 13.842 -13.028 1.00 92.50 210 THR A CA 1
ATOM 1660 C C . THR A 1 210 ? 0.591 13.159 -14.379 1.00 92.50 210 THR A C 1
ATOM 1662 O O . THR A 1 210 ? 0.669 11.941 -14.443 1.00 92.50 210 THR A O 1
ATOM 1665 N N . PHE A 1 211 ? 0.359 13.933 -15.432 1.00 91.19 211 PHE A N 1
ATOM 1666 C CA . PHE A 1 211 ? 0.099 13.415 -16.773 1.00 91.19 211 PHE A CA 1
ATOM 1667 C C . PHE A 1 211 ? 1.317 13.667 -17.653 1.00 91.19 211 PHE A C 1
ATOM 1669 O O . PHE A 1 211 ? 1.842 14.784 -17.653 1.00 91.19 211 PHE A O 1
ATOM 1676 N N . ASN A 1 212 ? 1.755 12.649 -18.385 1.00 86.31 212 ASN A N 1
ATOM 1677 C CA . ASN A 1 212 ? 2.796 12.767 -19.400 1.00 86.31 212 ASN A CA 1
ATOM 1678 C C . ASN A 1 212 ? 2.574 11.749 -20.532 1.00 86.31 212 ASN A C 1
ATOM 1680 O O . ASN A 1 212 ? 1.585 11.020 -20.542 1.00 86.31 212 ASN A O 1
ATOM 1684 N N . GLU A 1 213 ? 3.494 11.703 -21.496 1.00 84.75 213 GLU A N 1
ATOM 1685 C CA . GLU A 1 213 ? 3.425 10.785 -22.645 1.00 84.75 213 GLU A CA 1
ATOM 1686 C C . GLU A 1 213 ? 3.501 9.297 -22.248 1.00 84.75 213 GLU A C 1
ATOM 1688 O O . GLU A 1 213 ? 3.126 8.429 -23.032 1.00 84.75 213 GLU A O 1
ATOM 1693 N N . PHE A 1 214 ? 3.936 8.996 -21.019 1.00 83.94 214 PHE A N 1
ATOM 1694 C CA . PHE A 1 214 ? 4.051 7.646 -20.465 1.00 83.94 214 PHE A CA 1
ATOM 1695 C C . PHE A 1 214 ? 2.864 7.253 -19.569 1.00 83.94 214 PHE A C 1
ATOM 1697 O O . PHE A 1 214 ? 2.899 6.183 -18.955 1.00 83.94 214 PHE A O 1
ATOM 1704 N N . GLY A 1 215 ? 1.814 8.080 -19.503 1.00 84.75 215 GLY A N 1
ATOM 1705 C CA . GLY A 1 215 ? 0.558 7.787 -18.813 1.00 84.75 215 GLY A CA 1
ATOM 1706 C C . GLY A 1 215 ? 0.272 8.700 -17.620 1.00 84.75 215 GLY A C 1
ATOM 1707 O O . GLY A 1 215 ? 0.545 9.906 -17.631 1.00 84.75 215 GLY A O 1
ATOM 1708 N N . VAL A 1 216 ? -0.347 8.115 -16.589 1.00 89.94 216 VAL A N 1
ATOM 1709 C CA . VAL A 1 216 ? -0.882 8.846 -15.436 1.00 89.94 216 VAL A CA 1
ATOM 1710 C C . VAL A 1 216 ? -0.169 8.424 -14.160 1.00 89.94 216 VAL A C 1
ATOM 1712 O O . VAL A 1 216 ? -0.488 7.425 -13.511 1.00 89.94 216 VAL A O 1
ATOM 1715 N N . HIS A 1 217 ? 0.741 9.270 -13.703 1.00 93.12 217 HIS A N 1
ATOM 1716 C CA . HIS A 1 217 ? 1.527 9.006 -12.507 1.00 93.12 217 HIS A CA 1
ATOM 1717 C C . HIS A 1 217 ? 0.702 9.357 -11.285 1.00 93.12 217 HIS A C 1
ATOM 1719 O O . HIS A 1 217 ? 0.534 10.524 -10.917 1.00 93.12 217 HIS A O 1
ATOM 1725 N N . THR A 1 218 ? 0.153 8.309 -10.682 1.00 94.38 218 THR A N 1
ATOM 1726 C CA . THR A 1 218 ? -0.695 8.397 -9.498 1.00 94.38 218 THR A CA 1
ATOM 1727 C C . THR A 1 218 ? 0.155 8.287 -8.236 1.00 94.38 218 THR A C 1
ATOM 1729 O O . THR A 1 218 ? 0.882 7.310 -8.050 1.00 94.38 218 THR A O 1
ATOM 1732 N N . GLU A 1 219 ? 0.040 9.271 -7.348 1.00 96.06 219 GLU A N 1
ATOM 1733 C CA . GLU A 1 219 ? 0.761 9.352 -6.075 1.00 96.06 219 GLU A CA 1
ATOM 1734 C C . GLU A 1 219 ? -0.227 9.575 -4.922 1.00 96.06 219 GLU A C 1
ATOM 1736 O O . GLU A 1 219 ? -1.221 10.285 -5.066 1.00 96.06 219 GLU A O 1
ATOM 1741 N N . VAL A 1 220 ? 0.038 8.976 -3.760 1.00 98.00 220 VAL A N 1
ATOM 1742 C CA . VAL A 1 220 ? -0.767 9.187 -2.546 1.00 98.00 220 VAL A CA 1
ATOM 1743 C C . VAL A 1 220 ? -0.262 10.435 -1.823 1.00 98.00 220 VAL A C 1
ATOM 1745 O O . VAL A 1 220 ? 0.941 10.591 -1.648 1.00 98.00 220 VAL A O 1
ATOM 1748 N N . ILE A 1 221 ? -1.174 11.292 -1.361 1.00 97.94 221 ILE A N 1
ATOM 1749 C CA . ILE A 1 221 ? -0.904 12.394 -0.431 1.00 97.94 221 ILE A CA 1
ATOM 1750 C C . ILE A 1 221 ? -0.988 11.827 0.999 1.00 97.94 221 ILE A C 1
ATOM 1752 O O . ILE A 1 221 ? -2.101 11.587 1.494 1.00 97.94 221 ILE A O 1
ATOM 1756 N N . PRO A 1 222 ? 0.147 11.569 1.676 1.00 97.25 222 PRO A N 1
ATOM 1757 C CA . PRO A 1 222 ? 0.177 10.758 2.897 1.00 97.25 222 PRO A CA 1
ATOM 1758 C C . PRO A 1 222 ? -0.663 11.345 4.033 1.00 97.25 222 PRO A C 1
ATOM 1760 O O . PRO A 1 222 ? -1.365 10.625 4.744 1.00 97.25 222 PRO A O 1
ATOM 1763 N N . GLU A 1 223 ? -0.664 12.671 4.161 1.00 96.88 223 GLU A N 1
ATOM 1764 C CA . GLU A 1 223 ? -1.325 13.408 5.240 1.00 96.88 223 GLU A CA 1
ATOM 1765 C C . GLU A 1 223 ? -2.849 13.332 5.141 1.00 96.88 223 GLU A C 1
ATOM 1767 O O . GLU A 1 223 ? -3.549 13.516 6.139 1.00 96.88 223 GLU A O 1
ATOM 1772 N N . ARG A 1 224 ? -3.380 13.036 3.953 1.00 97.62 224 ARG A N 1
ATOM 1773 C CA . ARG A 1 224 ? -4.820 12.932 3.690 1.00 97.62 224 ARG A CA 1
ATOM 1774 C C . ARG A 1 224 ? -5.305 11.484 3.660 1.00 97.62 224 ARG A C 1
ATOM 1776 O O . ARG A 1 224 ? -6.498 11.242 3.807 1.00 97.62 224 ARG A O 1
ATOM 1783 N N . CYS A 1 225 ? -4.396 10.516 3.544 1.00 98.44 225 CYS A N 1
ATOM 1784 C CA . CYS A 1 225 ? -4.737 9.101 3.616 1.00 98.44 225 CYS A CA 1
ATOM 1785 C C . CYS A 1 225 ? -5.227 8.724 5.026 1.00 98.44 225 CYS A C 1
ATOM 1787 O O . CYS A 1 225 ? -4.644 9.136 6.034 1.00 98.44 225 CYS A O 1
ATOM 1789 N N . THR A 1 226 ? -6.300 7.932 5.094 1.00 98.25 226 THR A N 1
ATOM 1790 C CA . THR A 1 226 ? -6.831 7.392 6.357 1.00 98.25 226 THR A CA 1
ATOM 1791 C C . THR A 1 226 ? -6.374 5.966 6.646 1.00 98.25 226 THR A C 1
ATOM 1793 O O . THR A 1 226 ? -6.510 5.495 7.774 1.00 98.25 226 THR A O 1
ATOM 1796 N N . GLY A 1 227 ? -5.852 5.263 5.635 1.00 97.81 227 GLY A N 1
ATOM 1797 C CA . GLY A 1 227 ? -5.469 3.855 5.736 1.00 97.81 227 GLY A CA 1
ATOM 1798 C C . GLY A 1 227 ? -6.639 2.871 5.674 1.00 97.81 227 GLY A C 1
ATOM 1799 O O . GLY A 1 227 ? -6.488 1.726 6.082 1.00 97.81 227 GLY A O 1
ATOM 1800 N N . CYS A 1 228 ? -7.804 3.287 5.161 1.00 97.75 228 CYS A N 1
ATOM 1801 C CA . CYS A 1 228 ? -8.998 2.433 5.095 1.00 97.75 228 CYS A CA 1
ATOM 1802 C C . CYS A 1 228 ? -8.872 1.219 4.158 1.00 97.75 228 CYS A C 1
ATOM 1804 O O . CYS A 1 228 ? -9.632 0.266 4.289 1.00 97.75 228 CYS A O 1
ATOM 1806 N N . GLY A 1 229 ? -7.931 1.242 3.212 1.00 97.31 229 GLY A N 1
ATOM 1807 C CA . GLY A 1 229 ? -7.604 0.088 2.375 1.00 97.31 229 GLY A CA 1
ATOM 1808 C C . GLY A 1 229 ? -8.508 -0.180 1.176 1.00 97.31 229 GLY A C 1
ATOM 1809 O O . GLY A 1 229 ? -8.196 -1.095 0.429 1.00 97.31 229 GLY A O 1
ATOM 1810 N N . GLN A 1 230 ? -9.557 0.611 0.922 1.00 97.88 230 GLN A N 1
ATOM 1811 C CA . GLN A 1 230 ? -10.459 0.401 -0.231 1.00 97.88 230 GLN A CA 1
ATOM 1812 C C . GLN A 1 230 ? -9.737 0.425 -1.593 1.00 97.88 230 GLN A C 1
ATOM 1814 O O . GLN A 1 230 ? -10.168 -0.218 -2.546 1.00 97.88 230 GLN A O 1
ATOM 1819 N N . CYS A 1 231 ? -8.589 1.100 -1.678 1.00 97.81 231 CYS A N 1
ATOM 1820 C CA . CYS A 1 231 ? -7.746 1.123 -2.870 1.00 97.81 231 CYS A CA 1
ATOM 1821 C C . CYS A 1 231 ? -7.044 -0.213 -3.182 1.00 97.81 231 CYS A C 1
ATOM 1823 O O . CYS A 1 231 ? -6.686 -0.442 -4.336 1.00 97.81 231 CYS A O 1
ATOM 1825 N N . ILE A 1 232 ? -6.837 -1.081 -2.185 1.00 97.12 232 ILE A N 1
ATOM 1826 C CA . ILE A 1 232 ? -6.096 -2.342 -2.329 1.00 97.12 232 ILE A CA 1
ATOM 1827 C C . ILE A 1 232 ? -6.851 -3.319 -3.244 1.00 97.12 232 ILE A C 1
ATOM 1829 O O . ILE A 1 232 ? -6.300 -3.683 -4.286 1.00 97.12 232 ILE A O 1
ATOM 1833 N N . PRO A 1 233 ? -8.107 -3.717 -2.943 1.00 96.00 233 PRO A N 1
ATOM 1834 C CA . PRO A 1 233 ? -8.864 -4.584 -3.836 1.00 96.00 233 PRO A CA 1
ATOM 1835 C C . PRO A 1 233 ? -9.236 -3.901 -5.144 1.00 96.00 233 PRO A C 1
ATOM 1837 O O . PRO A 1 233 ? -9.519 -4.597 -6.106 1.00 96.00 233 PRO A O 1
ATOM 1840 N N . ALA A 1 234 ? -9.231 -2.573 -5.236 1.00 95.69 234 ALA A N 1
ATOM 1841 C CA . ALA A 1 234 ? -9.496 -1.896 -6.502 1.00 95.69 234 ALA A CA 1
ATOM 1842 C C . ALA A 1 234 ? -8.355 -2.065 -7.518 1.00 95.69 234 ALA A C 1
ATOM 1844 O O . ALA A 1 234 ? -8.574 -1.933 -8.717 1.00 95.69 234 ALA A O 1
ATOM 1845 N N . CYS A 1 235 ? -7.136 -2.368 -7.065 1.00 95.38 235 CYS A N 1
ATOM 1846 C CA . CYS A 1 235 ? -6.002 -2.540 -7.961 1.00 95.38 235 CYS A CA 1
ATOM 1847 C C . CYS A 1 235 ? -6.224 -3.739 -8.916 1.00 95.38 235 CYS A C 1
ATOM 1849 O O . CYS A 1 235 ? -6.574 -4.832 -8.453 1.00 95.38 235 CYS A O 1
ATOM 1851 N N . PRO A 1 236 ? -6.022 -3.567 -10.239 1.00 93.00 236 PRO A N 1
ATOM 1852 C CA . PRO A 1 236 ? -6.192 -4.649 -11.214 1.00 93.00 236 PRO A CA 1
ATOM 1853 C C . PRO A 1 236 ? -4.997 -5.610 -11.266 1.00 93.00 236 PRO A C 1
ATOM 1855 O O . PRO A 1 236 ? -5.141 -6.753 -11.707 1.00 93.00 236 PRO A O 1
ATOM 1858 N N . VAL A 1 237 ? -3.826 -5.162 -10.803 1.00 93.06 237 VAL A N 1
ATOM 1859 C CA . VAL A 1 237 ? -2.639 -6.007 -10.641 1.00 93.06 237 VAL A CA 1
ATOM 1860 C C . VAL A 1 237 ? -2.962 -7.044 -9.577 1.00 93.06 237 VAL A C 1
ATOM 1862 O O . VAL A 1 237 ? -3.411 -6.681 -8.483 1.00 93.06 237 VAL A O 1
ATOM 1865 N N . VAL A 1 238 ? -2.766 -8.332 -9.886 1.00 91.00 238 VAL A N 1
ATOM 1866 C CA . VAL A 1 238 ? -3.009 -9.399 -8.903 1.00 91.00 238 VAL A CA 1
ATOM 1867 C C . VAL A 1 238 ? -2.223 -9.041 -7.643 1.00 91.00 238 VAL A C 1
ATOM 1869 O O . VAL A 1 238 ? -1.152 -8.456 -7.729 1.00 91.00 238 VAL A O 1
ATOM 1872 N N . GLY A 1 239 ? -2.817 -9.276 -6.471 1.00 89.88 239 GLY A N 1
ATOM 1873 C CA . GLY A 1 239 ? -2.319 -8.897 -5.144 1.00 89.88 239 GLY A CA 1
ATOM 1874 C C . GLY A 1 239 ? -1.708 -7.492 -4.973 1.00 89.88 239 GLY A C 1
ATOM 1875 O O . GLY A 1 239 ? -0.918 -7.332 -4.053 1.00 89.88 239 GLY A O 1
ATOM 1876 N N . ALA A 1 240 ? -2.152 -6.528 -5.786 1.00 94.88 240 ALA A N 1
ATOM 1877 C CA . ALA A 1 240 ? -2.021 -5.076 -5.670 1.00 94.88 240 ALA A CA 1
ATOM 1878 C C . ALA A 1 240 ? -0.615 -4.455 -5.792 1.00 94.88 240 ALA A C 1
ATOM 1880 O O . ALA A 1 240 ? 0.338 -4.846 -5.137 1.00 94.88 240 ALA A O 1
ATOM 1881 N N . ALA A 1 241 ? -0.537 -3.372 -6.571 1.00 96.06 241 ALA A N 1
ATOM 1882 C CA . ALA A 1 241 ? 0.607 -2.457 -6.614 1.00 96.06 241 ALA A CA 1
ATOM 1883 C C . ALA A 1 241 ? 0.554 -1.371 -5.520 1.00 96.06 241 ALA A C 1
ATOM 1885 O O . ALA A 1 241 ? 1.427 -0.511 -5.454 1.00 96.06 241 ALA A O 1
ATOM 1886 N N . ILE A 1 242 ? -0.502 -1.355 -4.700 1.00 97.06 242 ILE A N 1
ATOM 1887 C CA . ILE A 1 242 ? -0.716 -0.382 -3.628 1.00 97.06 242 ILE A CA 1
ATOM 1888 C C . ILE A 1 242 ? -1.037 -1.108 -2.330 1.00 97.06 242 ILE A C 1
ATOM 1890 O O . ILE A 1 242 ? -1.974 -1.902 -2.275 1.00 97.06 242 ILE A O 1
ATOM 1894 N N . HIS A 1 243 ? -0.268 -0.835 -1.283 1.00 96.56 243 HIS A N 1
ATOM 1895 C CA . HIS A 1 243 ? -0.446 -1.428 0.043 1.00 96.56 243 HIS A CA 1
ATOM 1896 C C . HIS A 1 243 ? -0.681 -0.330 1.079 1.00 96.56 243 HIS A C 1
ATOM 1898 O O . HIS A 1 243 ? -0.307 0.818 0.860 1.00 96.56 243 HIS A O 1
ATOM 1904 N N . VAL A 1 244 ? -1.274 -0.677 2.222 1.00 97.19 244 VAL A N 1
ATOM 1905 C CA . VAL A 1 244 ? -1.432 0.230 3.369 1.00 97.19 244 VAL A CA 1
ATOM 1906 C C . VAL A 1 244 ? -0.559 -0.251 4.518 1.00 97.19 244 VAL A C 1
ATOM 1908 O O . VAL A 1 244 ? -0.630 -1.417 4.905 1.00 97.19 244 VAL A O 1
ATOM 1911 N N . TYR A 1 245 ? 0.227 0.665 5.079 1.00 95.88 245 TYR A N 1
ATOM 1912 C CA . TYR A 1 245 ? 1.179 0.389 6.150 1.00 95.88 245 TYR A CA 1
ATOM 1913 C C . TYR A 1 245 ? 0.881 1.200 7.412 1.00 95.88 245 TYR A C 1
ATOM 1915 O O . TYR A 1 245 ? 0.410 2.335 7.299 1.00 95.88 245 TYR A O 1
ATOM 1923 N N . PRO A 1 246 ? 1.219 0.678 8.609 1.00 95.50 246 PRO A N 1
ATOM 1924 C CA . PRO A 1 246 ? 1.376 1.507 9.798 1.00 95.50 246 PRO A CA 1
ATOM 1925 C C . PRO A 1 246 ? 2.331 2.664 9.510 1.00 95.50 246 PRO A C 1
ATOM 1927 O O . PRO A 1 246 ? 3.253 2.518 8.700 1.00 95.50 246 PRO A O 1
ATOM 1930 N N . LYS A 1 247 ? 2.141 3.794 10.189 1.00 94.94 247 LYS A N 1
ATOM 1931 C CA . LYS A 1 247 ? 2.915 5.017 9.945 1.00 94.94 247 LYS A CA 1
ATOM 1932 C C . LYS A 1 247 ? 4.424 4.772 10.019 1.00 94.94 247 LYS A C 1
ATOM 1934 O O . LYS A 1 247 ? 5.154 5.193 9.131 1.00 94.94 247 LYS A O 1
ATOM 1939 N N . GLU A 1 248 ? 4.884 4.031 11.020 1.00 94.19 248 GLU A N 1
ATOM 1940 C CA . GLU A 1 248 ? 6.304 3.757 11.249 1.00 94.19 248 GLU A CA 1
ATOM 1941 C C . GLU A 1 248 ? 6.902 2.920 10.111 1.00 94.19 248 GLU A C 1
ATOM 1943 O O . GLU A 1 248 ? 8.016 3.173 9.659 1.00 94.19 248 GLU A O 1
ATOM 1948 N N . VAL A 1 249 ? 6.144 1.939 9.608 1.00 93.75 249 VAL A N 1
ATOM 1949 C CA . VAL A 1 249 ? 6.560 1.088 8.483 1.00 93.75 249 VAL A CA 1
ATOM 1950 C C . VAL A 1 249 ? 6.535 1.874 7.175 1.00 93.75 249 VAL A C 1
ATOM 1952 O O . VAL A 1 249 ? 7.436 1.717 6.353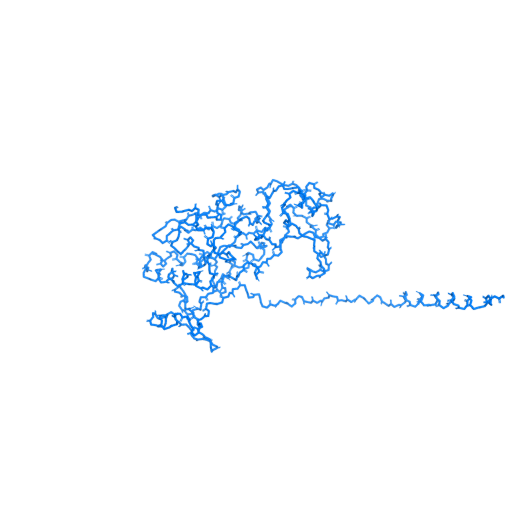 1.00 93.75 249 VAL A O 1
ATOM 1955 N N . TYR A 1 250 ? 5.529 2.729 6.980 1.00 95.69 250 TYR A N 1
ATOM 1956 C CA . TYR A 1 250 ? 5.470 3.638 5.841 1.00 95.69 250 TYR A CA 1
ATOM 1957 C C . TYR A 1 250 ? 6.708 4.544 5.813 1.00 95.69 250 TYR A C 1
ATOM 1959 O O . TYR A 1 250 ? 7.409 4.586 4.806 1.00 95.69 250 TYR A O 1
ATOM 1967 N N . GLU A 1 251 ? 7.024 5.198 6.934 1.00 95.50 251 GLU A N 1
ATOM 1968 C CA . GLU A 1 251 ? 8.192 6.073 7.081 1.00 95.50 251 GLU A CA 1
ATOM 1969 C C . GLU A 1 251 ? 9.518 5.337 6.837 1.00 95.50 251 GLU A C 1
ATOM 1971 O O . GLU A 1 251 ? 10.418 5.885 6.202 1.00 95.50 251 GLU A O 1
ATOM 1976 N N . GLU A 1 252 ? 9.642 4.094 7.310 1.00 93.38 252 GLU A N 1
ATOM 1977 C CA . GLU A 1 252 ? 10.802 3.232 7.049 1.00 93.38 252 GLU A CA 1
ATOM 1978 C C . GLU A 1 252 ? 10.964 2.971 5.539 1.00 93.38 252 GLU A C 1
ATOM 1980 O O . GLU A 1 252 ? 12.052 3.140 4.983 1.00 93.38 252 GLU A O 1
ATOM 1985 N N . ARG A 1 253 ? 9.866 2.627 4.853 1.00 92.25 253 ARG A N 1
ATOM 1986 C CA . ARG A 1 253 ? 9.870 2.300 3.420 1.00 92.25 253 ARG A CA 1
ATOM 1987 C C . ARG A 1 253 ? 10.115 3.501 2.525 1.00 92.25 253 ARG A C 1
ATOM 1989 O O . ARG A 1 253 ? 10.835 3.364 1.544 1.00 92.25 253 ARG A O 1
ATOM 1996 N N . VAL A 1 254 ? 9.547 4.666 2.836 1.00 95.62 254 VAL A N 1
ATOM 1997 C CA . VAL A 1 254 ? 9.752 5.857 1.996 1.00 95.62 254 VAL A CA 1
ATOM 1998 C C . VAL A 1 254 ? 11.143 6.459 2.150 1.00 95.62 254 VAL A C 1
ATOM 2000 O O . VAL A 1 254 ? 11.562 7.183 1.259 1.00 95.62 254 VAL A O 1
ATOM 2003 N N . LYS A 1 255 ? 11.876 6.164 3.233 1.00 95.75 255 LYS A N 1
ATOM 2004 C CA . LYS A 1 255 ? 13.269 6.614 3.414 1.00 95.75 255 LYS A CA 1
ATOM 2005 C C . LYS A 1 255 ? 14.274 5.786 2.616 1.00 95.75 255 LYS A C 1
ATOM 2007 O O . LYS A 1 255 ? 15.282 6.324 2.181 1.00 95.75 255 LYS A O 1
ATOM 2012 N N . ASN A 1 256 ? 14.012 4.492 2.445 1.00 92.62 256 ASN A N 1
ATOM 2013 C CA . ASN A 1 256 ? 14.858 3.582 1.677 1.00 92.62 256 ASN A CA 1
ATOM 2014 C C . ASN A 1 256 ? 13.982 2.697 0.785 1.00 92.62 256 ASN A C 1
ATOM 2016 O O . ASN A 1 256 ? 13.787 1.499 1.028 1.00 92.62 256 ASN A O 1
ATOM 2020 N N . PHE A 1 257 ? 13.403 3.318 -0.237 1.00 93.69 257 PHE A N 1
ATOM 2021 C CA . PHE A 1 257 ? 12.446 2.662 -1.105 1.00 93.69 257 PHE A CA 1
ATOM 2022 C C . PHE A 1 257 ? 13.131 1.549 -1.890 1.00 93.69 257 PHE A C 1
ATOM 2024 O O . PHE A 1 257 ? 14.214 1.739 -2.449 1.00 93.69 257 PHE A O 1
ATOM 2031 N N . LYS A 1 258 ? 12.527 0.355 -1.896 1.00 91.06 258 LYS A N 1
ATOM 2032 C CA . LYS A 1 258 ? 13.064 -0.831 -2.586 1.00 91.06 258 LYS A CA 1
ATOM 2033 C C . LYS A 1 258 ? 14.493 -1.221 -2.193 1.00 91.06 258 LYS A C 1
ATOM 2035 O O . LYS A 1 258 ? 15.185 -1.889 -2.954 1.00 91.06 258 LYS A O 1
ATOM 2040 N N . ASN A 1 259 ? 14.946 -0.816 -1.003 1.00 88.12 259 ASN A N 1
ATOM 2041 C CA . ASN A 1 259 ? 16.332 -0.987 -0.557 1.00 88.12 259 ASN A CA 1
ATOM 2042 C C . ASN A 1 259 ? 17.359 -0.401 -1.550 1.00 88.12 259 ASN A C 1
ATOM 2044 O O . ASN A 1 259 ? 18.490 -0.878 -1.656 1.00 88.12 259 ASN A O 1
ATOM 2048 N N . THR A 1 260 ? 16.961 0.628 -2.300 1.00 87.69 260 THR A N 1
ATOM 2049 C CA . THR A 1 260 ? 17.801 1.281 -3.312 1.00 87.69 260 THR A CA 1
ATOM 2050 C C . THR A 1 260 ? 18.795 2.269 -2.702 1.00 87.69 260 THR A C 1
ATOM 2052 O O . THR A 1 260 ? 19.694 2.720 -3.404 1.00 87.69 260 THR A O 1
ATOM 2055 N N . GLY A 1 261 ? 18.672 2.608 -1.420 1.00 90.00 261 GLY A N 1
ATOM 2056 C CA . GLY A 1 261 ? 19.390 3.717 -0.791 1.00 90.00 261 GLY A CA 1
ATOM 2057 C C . GLY A 1 261 ? 18.795 5.091 -1.112 1.00 90.00 261 GLY A C 1
ATOM 2058 O O . GLY A 1 261 ? 19.322 6.085 -0.628 1.00 90.00 261 GLY A O 1
ATOM 2059 N N . MET A 1 262 ? 17.720 5.148 -1.904 1.00 93.56 262 MET A N 1
ATOM 2060 C CA . MET A 1 262 ? 16.986 6.367 -2.234 1.00 93.56 262 MET A CA 1
ATOM 2061 C C . MET A 1 262 ? 15.657 6.396 -1.484 1.00 93.56 262 MET A C 1
ATOM 2063 O O . MET A 1 262 ? 15.043 5.356 -1.224 1.00 93.56 262 MET A O 1
ATOM 2067 N N . SER A 1 263 ? 15.176 7.593 -1.187 1.00 97.00 263 SER A N 1
ATOM 2068 C CA . SER A 1 263 ? 13.801 7.800 -0.757 1.00 97.00 263 SER A CA 1
ATOM 2069 C C . SER A 1 263 ? 12.807 7.536 -1.894 1.00 97.00 263 SER A C 1
ATOM 2071 O O . SER A 1 263 ? 13.156 7.525 -3.077 1.00 97.00 263 SER A O 1
ATOM 2073 N N . TYR A 1 264 ? 11.537 7.347 -1.538 1.00 96.94 264 TYR A N 1
ATOM 2074 C CA . TYR A 1 264 ? 10.446 7.190 -2.499 1.00 96.94 264 TYR A CA 1
ATOM 2075 C C . TYR A 1 264 ? 10.350 8.393 -3.446 1.00 96.94 264 TYR A C 1
ATOM 2077 O O . TYR A 1 264 ? 10.218 8.215 -4.652 1.00 96.94 264 TYR A O 1
ATOM 2085 N N . GLU A 1 265 ? 10.477 9.610 -2.910 1.00 96.81 265 GLU A N 1
ATOM 2086 C CA . GLU A 1 265 ? 10.413 10.844 -3.697 1.00 96.81 265 GLU A CA 1
ATOM 2087 C C . GLU A 1 265 ? 11.594 10.974 -4.669 1.00 96.81 265 GLU A C 1
ATOM 2089 O O . GLU A 1 265 ? 11.413 11.377 -5.817 1.00 96.81 265 GLU A O 1
ATOM 2094 N N . GLU A 1 266 ? 12.809 10.617 -4.245 1.00 97.50 266 GLU A N 1
ATOM 2095 C CA . GLU A 1 266 ? 13.972 10.604 -5.139 1.00 97.50 266 GLU A CA 1
ATOM 2096 C C . GLU A 1 266 ? 13.805 9.566 -6.252 1.00 97.50 266 GLU A C 1
ATOM 2098 O O . GLU A 1 266 ? 14.118 9.852 -7.408 1.00 97.50 266 GLU A O 1
ATOM 2103 N N . TYR A 1 267 ? 13.275 8.382 -5.928 1.00 96.69 267 TYR A N 1
ATOM 2104 C CA . TYR A 1 267 ? 13.034 7.324 -6.906 1.00 96.69 267 TYR A CA 1
ATOM 2105 C C . TYR A 1 267 ? 11.978 7.730 -7.946 1.00 96.69 267 TYR A C 1
ATOM 2107 O O . TYR A 1 267 ? 12.210 7.594 -9.148 1.00 96.69 267 TYR A O 1
ATOM 2115 N N . THR A 1 268 ? 10.843 8.298 -7.521 1.00 96.12 268 THR A N 1
ATOM 2116 C CA . THR A 1 268 ? 9.802 8.764 -8.453 1.00 96.12 268 THR A CA 1
ATOM 2117 C C . THR A 1 268 ? 10.251 9.964 -9.285 1.00 96.12 268 THR A C 1
ATOM 2119 O O . THR A 1 268 ? 9.916 10.044 -10.469 1.00 96.12 268 THR A O 1
ATOM 2122 N N . LYS A 1 269 ? 11.050 10.880 -8.719 1.00 96.19 269 LYS A N 1
ATOM 2123 C CA . LYS A 1 269 ? 11.691 11.965 -9.482 1.00 96.19 269 LYS A CA 1
ATOM 2124 C C . LYS A 1 269 ? 12.665 11.431 -10.524 1.00 96.19 269 LYS A C 1
ATOM 2126 O O . LYS A 1 269 ? 12.703 11.966 -11.626 1.00 96.19 269 LYS A O 1
ATOM 2131 N N . LEU A 1 270 ? 13.428 10.389 -10.199 1.00 95.94 270 LEU A N 1
ATOM 2132 C CA . LEU A 1 270 ? 14.360 9.775 -11.139 1.00 95.94 270 LEU A CA 1
ATOM 2133 C C . LEU A 1 270 ? 13.626 9.123 -12.321 1.00 95.94 270 LEU A C 1
ATOM 2135 O O . LEU A 1 270 ? 14.053 9.308 -13.457 1.00 95.94 270 LEU A O 1
ATOM 2139 N N . ILE A 1 271 ? 12.502 8.440 -12.075 1.00 95.25 271 ILE A N 1
ATOM 2140 C CA . ILE A 1 271 ? 11.637 7.915 -13.146 1.00 95.25 271 ILE A CA 1
ATOM 2141 C C . ILE A 1 271 ? 11.179 9.053 -14.066 1.00 95.25 271 ILE A C 1
ATOM 2143 O O . ILE A 1 271 ? 11.443 9.011 -15.263 1.00 95.25 271 ILE A O 1
ATOM 2147 N N . LYS A 1 272 ? 10.583 10.111 -13.498 1.00 94.00 272 LYS A N 1
ATOM 2148 C CA . LYS A 1 272 ? 10.098 11.278 -14.259 1.00 94.00 272 LYS A CA 1
ATOM 2149 C C . LYS A 1 272 ? 11.217 11.984 -15.031 1.00 94.00 272 LYS A C 1
ATOM 2151 O O . LYS A 1 272 ? 10.998 12.489 -16.125 1.00 94.00 272 LYS A O 1
ATOM 2156 N N . LYS A 1 273 ? 12.425 12.036 -14.463 1.00 95.06 273 LYS A N 1
ATOM 2157 C CA . LYS A 1 273 ? 13.606 12.590 -15.132 1.00 95.06 273 LYS A CA 1
ATOM 2158 C C . LYS A 1 273 ? 13.978 11.761 -16.363 1.00 95.06 273 LYS A C 1
ATOM 2160 O O . LYS A 1 273 ? 14.181 12.335 -17.423 1.00 95.06 273 LYS A O 1
ATOM 2165 N N . ILE A 1 274 ? 14.030 10.435 -16.231 1.00 93.75 274 ILE A N 1
ATOM 2166 C CA . ILE A 1 274 ? 14.342 9.527 -17.345 1.00 93.75 274 ILE A CA 1
ATOM 2167 C C . ILE A 1 274 ? 13.274 9.603 -18.433 1.00 93.75 274 ILE A C 1
ATOM 2169 O O . ILE A 1 274 ? 13.624 9.665 -19.599 1.00 93.75 274 ILE A O 1
ATOM 2173 N N . GLU A 1 275 ? 11.996 9.670 -18.071 1.00 92.94 275 GLU A N 1
ATOM 2174 C CA . GLU A 1 275 ? 10.907 9.860 -19.039 1.00 92.94 275 GLU A CA 1
ATOM 2175 C C . GLU A 1 275 ? 11.086 11.123 -19.891 1.00 92.94 275 GLU A C 1
ATOM 2177 O O . GLU A 1 275 ? 10.795 11.101 -21.082 1.00 92.94 275 GLU A O 1
ATOM 2182 N N . ASN A 1 276 ? 11.618 12.202 -19.313 1.00 92.44 276 ASN A N 1
ATOM 2183 C CA . ASN A 1 276 ? 11.860 13.445 -20.044 1.00 92.44 276 ASN A CA 1
ATOM 2184 C C . ASN A 1 276 ? 13.180 13.450 -20.834 1.00 92.44 276 ASN A C 1
ATOM 2186 O O . ASN A 1 276 ? 13.255 14.074 -21.888 1.00 92.44 276 ASN A O 1
ATOM 2190 N N . GLU A 1 277 ? 14.240 12.834 -20.302 1.00 94.94 277 GLU A N 1
ATOM 2191 C CA . GLU A 1 277 ? 15.602 12.944 -20.851 1.00 94.94 277 GLU A CA 1
ATOM 2192 C C . GLU A 1 277 ? 16.004 11.766 -21.753 1.00 94.94 277 GLU A C 1
ATOM 2194 O O . GLU A 1 277 ? 16.840 11.937 -22.636 1.00 94.94 277 GLU A O 1
ATOM 2199 N N . ASP A 1 278 ? 15.431 10.579 -21.537 1.00 93.88 278 ASP A N 1
ATOM 2200 C CA . ASP A 1 278 ? 15.777 9.332 -22.230 1.00 93.88 278 ASP A CA 1
ATOM 2201 C C . ASP A 1 278 ? 14.516 8.466 -22.478 1.00 93.88 278 ASP A C 1
ATOM 2203 O O . ASP A 1 278 ? 14.243 7.496 -21.752 1.00 93.88 278 ASP A O 1
ATOM 2207 N N . PRO A 1 279 ? 13.715 8.811 -23.509 1.00 88.81 279 PRO A N 1
ATOM 2208 C CA . PRO A 1 279 ? 12.471 8.110 -23.826 1.00 88.81 279 PRO A CA 1
ATOM 2209 C C . PRO A 1 279 ? 12.659 6.629 -24.177 1.00 88.81 279 PRO A C 1
ATOM 2211 O O . PRO A 1 279 ? 11.764 5.816 -23.932 1.00 88.81 279 PRO A O 1
ATOM 2214 N N . GLU A 1 280 ? 13.815 6.251 -24.729 1.00 90.44 280 GLU A N 1
ATOM 2215 C CA . GLU A 1 280 ? 14.132 4.854 -25.035 1.00 90.44 280 GLU A CA 1
ATOM 2216 C C . GLU A 1 280 ? 14.232 4.042 -23.739 1.00 90.44 280 GLU A C 1
ATOM 2218 O O . GLU A 1 280 ? 13.553 3.025 -23.566 1.00 90.44 280 GLU A O 1
ATOM 2223 N N . LYS A 1 281 ? 15.013 4.530 -22.774 1.00 91.50 281 LYS A N 1
ATOM 2224 C CA . LYS A 1 281 ? 15.166 3.892 -21.465 1.00 91.50 281 LYS A CA 1
ATOM 2225 C C . LYS A 1 281 ? 13.865 3.864 -20.667 1.00 91.50 281 LYS A C 1
ATOM 2227 O O . LYS A 1 281 ? 13.583 2.872 -19.989 1.00 91.50 281 LYS A O 1
ATOM 2232 N N . ALA A 1 282 ? 13.048 4.913 -20.767 1.00 91.81 282 ALA A N 1
ATOM 2233 C CA . ALA A 1 282 ? 11.705 4.940 -20.193 1.00 91.81 282 ALA A CA 1
ATOM 2234 C C . ALA A 1 282 ? 10.786 3.872 -20.818 1.00 91.81 282 ALA A C 1
ATOM 2236 O O . ALA A 1 282 ? 10.094 3.146 -20.099 1.00 91.81 282 ALA A O 1
ATOM 2237 N N . THR A 1 283 ? 10.846 3.702 -22.141 1.00 91.62 283 THR A N 1
ATOM 2238 C CA . THR A 1 283 ? 10.093 2.668 -22.871 1.00 91.62 283 THR A CA 1
ATOM 2239 C C . THR A 1 283 ? 10.509 1.261 -22.442 1.00 91.62 283 THR A C 1
ATOM 2241 O O . THR A 1 283 ? 9.656 0.392 -22.235 1.00 91.62 283 THR A O 1
ATOM 2244 N N . TRP A 1 284 ? 11.806 1.024 -22.237 1.00 92.12 284 TRP A N 1
ATOM 2245 C CA . TRP A 1 284 ? 12.292 -0.259 -21.729 1.00 92.12 284 TRP A CA 1
ATOM 2246 C C . TRP A 1 284 ? 11.871 -0.526 -20.286 1.00 92.12 284 TRP A C 1
ATOM 2248 O O . TRP A 1 284 ? 11.442 -1.641 -19.985 1.00 92.12 284 TRP A O 1
ATOM 2258 N N . ARG A 1 285 ? 11.907 0.488 -19.408 1.00 93.25 285 ARG A N 1
ATOM 2259 C CA . ARG A 1 285 ? 11.336 0.401 -18.052 1.00 93.25 285 ARG A CA 1
ATOM 2260 C C . ARG A 1 285 ? 9.889 -0.070 -18.095 1.00 93.25 285 ARG A C 1
ATOM 2262 O O . ARG A 1 285 ? 9.556 -1.053 -17.434 1.00 93.25 285 ARG A O 1
ATOM 2269 N N . TYR A 1 286 ? 9.062 0.600 -18.893 1.00 92.00 286 TYR A N 1
ATOM 2270 C CA . TYR A 1 286 ? 7.674 0.204 -19.100 1.00 92.00 286 TYR A CA 1
ATOM 2271 C C . TYR A 1 286 ? 7.575 -1.252 -19.574 1.00 92.00 286 TYR A C 1
ATOM 2273 O O . TYR A 1 286 ? 6.885 -2.055 -18.952 1.00 92.00 286 TYR A O 1
ATOM 2281 N N . THR A 1 287 ? 8.300 -1.608 -20.635 1.00 91.88 287 THR A N 1
ATOM 2282 C CA . THR A 1 287 ? 8.205 -2.925 -21.281 1.00 91.88 287 THR A CA 1
ATOM 2283 C C . THR A 1 287 ? 8.566 -4.063 -20.326 1.00 91.88 287 THR A C 1
ATOM 2285 O O . THR A 1 287 ? 7.861 -5.071 -20.272 1.00 91.88 287 THR A O 1
ATOM 2288 N N . ILE A 1 288 ? 9.638 -3.904 -19.544 1.00 93.75 288 ILE A N 1
ATOM 2289 C CA . ILE A 1 288 ? 10.089 -4.913 -18.575 1.00 93.75 288 ILE A CA 1
ATOM 2290 C C . ILE A 1 288 ? 9.084 -5.048 -17.424 1.00 93.75 288 ILE A C 1
ATOM 2292 O O . ILE A 1 288 ? 8.731 -6.160 -17.031 1.00 93.75 288 ILE A O 1
ATOM 2296 N N . ASN A 1 289 ? 8.584 -3.926 -16.903 1.00 94.44 289 ASN A N 1
ATOM 2297 C CA . ASN A 1 289 ? 7.575 -3.938 -15.847 1.00 94.44 289 ASN A CA 1
AT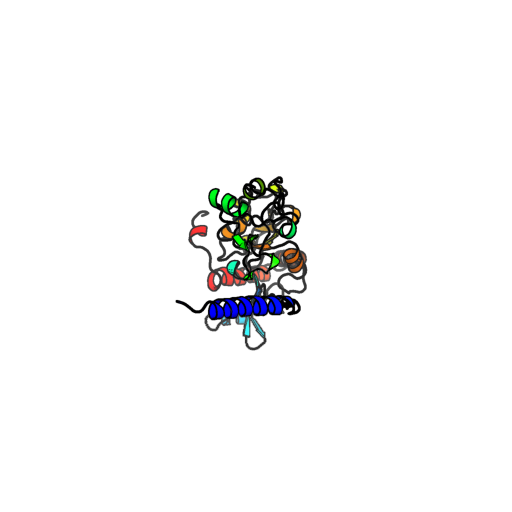OM 2298 C C . ASN A 1 289 ? 6.252 -4.544 -16.330 1.00 94.44 289 ASN A C 1
ATOM 2300 O O . ASN A 1 289 ? 5.655 -5.350 -15.621 1.00 94.44 289 ASN A O 1
ATOM 2304 N N . ALA A 1 290 ? 5.809 -4.217 -17.544 1.00 91.44 290 ALA A N 1
ATOM 2305 C CA . ALA A 1 290 ? 4.618 -4.799 -18.151 1.00 91.44 290 ALA A CA 1
ATOM 2306 C C . ALA A 1 290 ? 4.768 -6.314 -18.348 1.00 91.44 290 ALA A C 1
ATOM 2308 O O . ALA A 1 290 ? 3.839 -7.058 -18.041 1.00 91.44 290 ALA A O 1
ATOM 2309 N N . ASP A 1 291 ? 5.939 -6.793 -18.784 1.00 91.25 291 ASP A N 1
ATOM 2310 C CA . ASP A 1 291 ? 6.231 -8.228 -18.867 1.00 91.25 291 ASP A CA 1
ATOM 2311 C C . ASP A 1 291 ? 6.112 -8.906 -17.497 1.00 91.25 291 ASP A C 1
ATOM 2313 O O . ASP A 1 291 ? 5.440 -9.932 -17.379 1.00 91.25 291 ASP A O 1
ATOM 2317 N N . TYR A 1 292 ? 6.675 -8.303 -16.444 1.00 92.12 292 TYR A N 1
ATOM 2318 C CA . TYR A 1 292 ? 6.520 -8.809 -15.081 1.00 92.12 292 TYR A CA 1
ATOM 2319 C C . TYR A 1 292 ? 5.047 -8.833 -14.652 1.00 92.12 292 TYR A C 1
ATOM 2321 O O . TYR A 1 292 ? 4.540 -9.868 -14.215 1.00 92.12 292 TYR A O 1
ATOM 2329 N N . ILE A 1 293 ? 4.327 -7.721 -14.816 1.00 91.12 293 ILE A N 1
ATOM 2330 C CA . ILE A 1 293 ? 2.919 -7.595 -14.423 1.00 91.12 293 ILE A CA 1
ATOM 2331 C C . ILE A 1 293 ? 2.049 -8.610 -15.168 1.00 91.12 293 ILE A C 1
ATOM 2333 O O . ILE A 1 293 ? 1.183 -9.218 -14.553 1.00 91.12 293 ILE A O 1
ATOM 2337 N N . ILE A 1 294 ? 2.264 -8.829 -16.464 1.00 87.94 294 ILE A N 1
ATOM 2338 C CA . ILE A 1 294 ? 1.418 -9.706 -17.282 1.00 87.94 294 ILE A CA 1
ATOM 2339 C C . ILE A 1 294 ? 1.793 -11.179 -17.090 1.00 87.94 294 ILE A C 1
ATOM 2341 O O . ILE A 1 294 ? 0.908 -12.006 -16.870 1.00 87.94 294 ILE A O 1
ATOM 2345 N N . ASN A 1 295 ? 3.085 -11.512 -17.161 1.00 86.06 295 ASN A N 1
ATOM 2346 C CA . ASN A 1 295 ? 3.547 -12.899 -17.270 1.00 86.06 295 ASN A CA 1
ATOM 2347 C C . ASN A 1 295 ? 3.976 -13.520 -15.937 1.00 86.06 295 ASN A C 1
ATOM 2349 O O . ASN A 1 295 ? 3.907 -14.740 -15.795 1.00 86.06 295 ASN A O 1
ATOM 2353 N N . LYS A 1 296 ? 4.399 -12.717 -14.951 1.00 87.75 296 LYS A N 1
ATOM 2354 C CA . LYS A 1 296 ? 4.736 -13.209 -13.603 1.00 87.75 296 LYS A CA 1
ATOM 2355 C C . LYS A 1 296 ? 3.616 -12.951 -12.614 1.00 87.75 296 LYS A C 1
ATOM 2357 O O . LYS A 1 296 ? 3.227 -13.845 -11.867 1.00 87.75 296 LYS A O 1
ATOM 2362 N N . ARG A 1 297 ? 3.098 -11.726 -12.609 1.00 87.88 297 ARG A N 1
ATOM 2363 C CA . ARG A 1 297 ? 2.133 -11.286 -11.609 1.00 87.88 297 ARG A CA 1
ATOM 2364 C C . ARG A 1 297 ? 0.687 -11.618 -11.989 1.00 87.88 297 ARG A C 1
ATOM 2366 O O . ARG A 1 297 ? -0.092 -12.050 -11.142 1.00 87.88 297 ARG A O 1
ATOM 2373 N N . GLY A 1 298 ? 0.350 -11.431 -13.257 1.00 82.62 298 GLY A N 1
ATOM 2374 C CA . GLY A 1 298 ? -0.999 -11.475 -13.799 1.00 82.62 298 GLY A CA 1
ATOM 2375 C C . GLY A 1 298 ? -1.810 -10.192 -13.562 1.00 82.62 298 GLY A C 1
ATOM 2376 O O . GLY A 1 298 ? -1.552 -9.395 -12.653 1.00 82.62 298 GLY A O 1
ATOM 2377 N N . LEU A 1 299 ? -2.871 -10.052 -14.359 1.00 79.31 299 LEU A N 1
ATOM 2378 C CA . LEU A 1 299 ? -3.951 -9.081 -14.174 1.00 79.31 299 LEU A CA 1
ATOM 2379 C C . LEU A 1 299 ? -5.267 -9.815 -13.889 1.00 79.31 299 LEU A C 1
ATOM 2381 O O . LEU A 1 299 ? -5.519 -10.902 -14.417 1.00 79.31 299 LEU A O 1
ATOM 2385 N N . ILE A 1 300 ? -6.134 -9.213 -13.075 1.00 72.19 300 ILE A N 1
ATOM 2386 C CA . ILE A 1 300 ? -7.458 -9.775 -12.787 1.00 72.19 300 ILE A CA 1
ATOM 2387 C C . ILE A 1 300 ? -8.366 -9.523 -13.998 1.00 72.19 300 ILE A C 1
ATOM 2389 O O . ILE A 1 300 ? -8.849 -8.407 -14.179 1.00 72.19 300 ILE A O 1
ATOM 2393 N N . LYS A 1 301 ? -8.605 -10.562 -14.815 1.00 64.31 301 LYS A N 1
ATOM 2394 C CA . LYS A 1 301 ? -9.368 -10.479 -16.078 1.00 64.31 301 LYS A CA 1
ATOM 2395 C C . LYS A 1 301 ? -10.722 -9.779 -15.923 1.00 64.31 301 LYS A C 1
ATOM 2397 O O . LYS A 1 301 ? -11.049 -8.940 -16.747 1.00 64.31 301 LYS A O 1
ATOM 2402 N N . GLU A 1 302 ? -11.467 -10.053 -14.852 1.00 58.66 302 GLU A N 1
ATOM 2403 C CA . GLU A 1 302 ? -12.790 -9.451 -14.603 1.00 58.66 302 GLU A CA 1
ATOM 2404 C C . GLU A 1 302 ? -12.748 -7.924 -14.426 1.00 58.66 302 GLU A C 1
ATOM 2406 O O . GLU A 1 302 ? -13.698 -7.241 -14.793 1.00 58.66 302 GLU A O 1
ATOM 2411 N N . LYS A 1 303 ? -11.637 -7.366 -13.924 1.00 58.28 303 LYS A N 1
ATOM 2412 C CA . LYS A 1 303 ? -11.477 -5.917 -13.695 1.00 58.28 303 LYS A CA 1
ATOM 2413 C C . LYS A 1 303 ? -11.030 -5.144 -14.935 1.00 58.28 303 LYS A C 1
ATOM 2415 O O . LYS A 1 303 ? -10.974 -3.923 -14.895 1.00 58.28 303 LYS A O 1
ATOM 2420 N N . ILE A 1 304 ? -10.691 -5.849 -16.014 1.00 52.12 304 ILE A N 1
ATOM 2421 C CA . ILE A 1 304 ? -10.290 -5.256 -17.297 1.00 52.12 304 ILE A CA 1
ATOM 2422 C C . ILE A 1 304 ? -11.520 -5.071 -18.209 1.00 52.12 304 ILE A C 1
ATOM 2424 O O . ILE A 1 304 ? -11.495 -4.249 -19.115 1.00 52.12 304 ILE A O 1
ATOM 2428 N N . VAL A 1 305 ? -12.622 -5.793 -17.954 1.00 40.25 305 VAL A N 1
ATOM 2429 C CA . VAL A 1 305 ? -13.796 -5.868 -18.852 1.00 40.25 305 VAL A CA 1
ATOM 2430 C C . VAL A 1 305 ? -14.806 -4.725 -18.635 1.00 40.25 305 VAL A C 1
ATOM 2432 O O . VAL A 1 305 ? -15.805 -4.659 -19.340 1.00 40.25 305 VAL A O 1
ATOM 2435 N N . SER A 1 306 ? -14.571 -3.789 -17.708 1.00 41.47 306 SER A N 1
ATOM 2436 C CA . SER A 1 306 ? -15.518 -2.691 -17.438 1.00 41.47 306 SER A CA 1
ATOM 2437 C C . SER A 1 306 ? -15.062 -1.293 -17.865 1.00 41.47 306 SER A C 1
ATOM 2439 O O . SER A 1 306 ? -15.765 -0.336 -17.552 1.00 41.47 306 SER A O 1
ATOM 2441 N N . GLU A 1 307 ? -13.911 -1.134 -18.528 1.00 41.00 307 GLU A N 1
ATOM 2442 C CA . GLU A 1 307 ? -13.390 0.199 -18.903 1.00 41.00 307 GLU A CA 1
ATOM 2443 C C . GLU A 1 307 ? -12.838 0.292 -20.341 1.00 41.00 307 GLU A C 1
ATOM 2445 O O . GLU A 1 307 ? -12.028 1.173 -20.620 1.00 41.00 307 GLU A O 1
ATOM 2450 N N . PHE A 1 308 ? -13.302 -0.565 -21.260 1.00 36.41 308 PHE A N 1
ATOM 2451 C CA . PHE A 1 308 ? -13.117 -0.383 -22.708 1.00 36.41 308 PHE A CA 1
ATOM 2452 C C . PHE A 1 308 ? -14.463 -0.236 -23.415 1.00 36.41 308 PHE A C 1
ATOM 2454 O O . PHE A 1 308 ? -15.361 -1.061 -23.127 1.00 36.41 308 PHE A O 1
#

pLDDT: mean 85.46, std 19.07, range [28.59, 98.44]

Secondary structure (DSSP, 8-state):
---HHHHHHHHHHHHHHHHHHTSS------------------EEE-B--TTSSHHHHHHTT-EEEETTEEEEB-SSSTTSB-EEEPPTTTS---BPPTTBSSHHHH-----HHHHHHHHTT---EEE--GGG-GGGTT-EEE--TTTS------HHHHT-TTSSB----GGG--S-EEEE-TTT-GGGTT----HHHHTSTTGGGTEEEEEETTEEEEEE-TTT-----THHHH-SBTT-SEEEE-HHHHHHHHHSGGGSSS-HHHHHHHHHHHHHH-HHHHHHHHHHHHHIIIIII-B-GGGTTT--

Foldseek 3Di:
DPDPVVVVVVVVVVVVVVVVVVPPDPPPVPPPPPPPPPPLCQKDFAWADPPHPVVVQVVVLQWDQDPNTIAGAQLLHRNDGDIAGDFCVVNWDKWADWQADPQLPQDPLPCQLQVQCVVVVQNQWDQDDVVNPPSRHSGIIGTCLLVRFAPLPCSSQVRRPRSSRHDDDSQQAARFFKDFDLLQAPQNQQDQDQQLLVQDPCRCVQWDWDQDPRGTDIDGPGNRDNQRSSSQNSGQQRSDRMHTDHPVVVVVCQCQPPVVNHGPVVVVVSLVVCVVPPVPSNNVSSVVSVCCSPPVGRTNPVSVPPPD